Protein 2OC3 (pdb70)

Foldseek 3Di:
DLLLVVVVPVVLVVLVVVLVVVLVVCCVPHQWDQVVCPPPVNVVQAPDNPFGFTPVFAQFFDVCVVVPDGRDFRWGFDAFPVRARAEIQHAAGDPVCLVVVVSSCVVLVAAEEEEEEDCDAPHHGQHDDSAADAVGWDDDPQKTKDWDDWDDPDPFKIKTWIWIDGPHDTDTHIYIYGHPAHPDFGDPACVVLVVSLVVRDVRVDDDRRHYYYYYRNRAAVSLLSRLLNRLVVCVVVVNQDNPHDSSVSSSSVCRTGPNRNPDSRSSVNSVRSSNVSSD

CATH classification: 3.90.190.10

Sequence (279 aa):
DSASFLERLAVLAGEFSDIIQACSSSAAWKADGVCSTVAGSSRPENVRKNRYKDVLPYDQTRVILSLLQEEGHSDYINGNFIRGVDGSLAYIATQGPLPHTLLDFWRLVWEFGVKVILMAC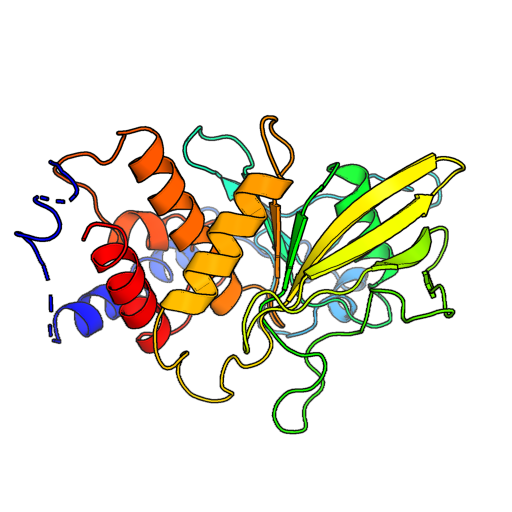REIENGRKRCERYWAQEQEPLQTGLFCITLIKKEKWLNEDIMMLRTLKVTFQKESRSVYQLQYMSWPDRGVPSSSPDHMLAMVEEARRLQGSGPEPLCVHCSAGCGRTGVLCTVDYVRQLLLTQMIPPDFSLFDVVLKMMRKQRPAAVQTEEQYRFLYHTVAQMMFC

B-factor: mean 16.32, std 9.81, range [3.98, 75.85]

Radius of gyration: 18.32 Å; Cα contacts (8 Å, |Δi|>4): 527; chains: 1; bounding box: 46×44×54 Å

Solvent-accessible surface area: 12274 Å² total; per-residue (Å²): 135,20,25,54,11,60,94,128,93,110,122,34,33,34,36,7,68,79,0,80,63,53,5,56,55,45,116,82,132,31,119,31,40,44,108,13,0,61,36,122,116,9,79,69,35,19,40,55,151,132,13,37,0,12,37,80,25,38,0,81,4,59,39,12,78,121,86,68,60,45,57,0,8,1,0,0,25,1,116,6,57,115,49,42,90,17,2,0,0,1,7,0,2,22,85,112,5,25,39,15,1,0,1,0,2,22,55,49,23,4,51,0,0,4,0,0,2,80,58,99,11,112,75,139,97,59,0,29,72,0,7,0,88,97,178,48,83,38,119,15,46,101,0,39,0,33,29,102,124,81,68,135,60,32,144,22,0,10,16,15,23,0,86,0,40,4,119,215,83,66,72,76,2,64,0,0,5,6,46,55,5,41,70,92,47,43,14,127,44,1,67,58,0,12,28,0,2,61,23,1,50,160,44,7,45,102,46,108,61,10,3,0,2,0,7,12,19,0,0,3,34,1,0,0,2,0,0,0,4,45,0,39,34,22,44,101,76,153,124,17,60,92,113,13,33,1,44,76,17,0,24,92,4,19,73,7,1,14,28,0,0,82,59,69,44,19,0,92,8,0,31,97,0,0,36,66,23,17,137

GO terms:
  GO:0004726 non-membrane spanning protein tyrosine phosphatase activity (F, TAS)
  GO:0006470 protein dephosphorylation (P, TAS)
  GO:0004725 protein tyrosine phosphatase activity (F, EXP)
  GO:0005654 nucleoplasm (C, TAS)
  GO:0005829 cytosol (C, TAS)
  GO:1901185 negative regulation of ERBB signaling pathway (P, TAS)
  GO:0005515 protein binding (F, IPI)

Organism: Homo sapiens (NCBI:txid9606)

Nearest PDB structures (foldseek):
  2oc3-assembly1_A  TM=1.004E+00  e=2.282E-59  Homo sapiens
  4nnd-assembly2_B  TM=9.842E-01  e=3.388E-53  Homo sapiens
  4nnd-assembly1_A  TM=9.781E-01  e=9.834E-53  Homo sapiens
  4nnd-assembly3_D  TM=9.812E-01  e=1.403E-52  Homo sapiens
  4gfu-assembly1_A  TM=9.827E-01  e=8.398E-50  Homo sapiens

InterPro domains:
  IPR000242 Tyrosine-specific protein phosphatase, PTPase domain [PF00102] (56-289)
  IPR000242 Tyrosine-specific protein phosphatase, PTPase domain [PR00700] (85-92)
  IPR000242 Tyrosine-specific protein phosphatase, PTPase domain [PR00700] (101-121)
  IPR000242 Tyrosine-specific protein phosphatase, PTPase domain [PR00700] (185-202)
  IPR000242 Tyrosine-specific protein phosphatase, PTPase domain [PR00700] (224-242)
  IPR000242 Tyrosine-specific protein phosphatase, PTPase domain [PR00700] (258-273)
  IPR000242 Tyrosine-specific protein phosphatase, PTPase domain [PR00700] (274-284)
  IPR000242 Tyrosine-specific protein phosphatase, PTPase domain [PS50055] (26-291)
  IPR000242 Tyrosine-specific protein phosphatase, PTPase domain [SM00194] (25-293)
  IPR000387 Tyrosine-specific protein phosphatases domain [PS50056] (205-282)
  IPR003595 Protein-tyrosine phosphatase, catalytic [SM00404] (186-290)
  IPR016130 Protein-tyrosine phosphatase, active site [PS00383] (227-237)
  IPR029021 Protein-tyrosine phosphatase-like [G3DSA:3.90.190.10] (2-299)
  IPR029021 Protein-tyrosine phosphatase-like [SSF52799] (9-290)
  IPR047170 Tyrosine-protein phosphatase non-receptor type 12/18/22 [PTHR45983] (1-349)
  IPR047254 Tyrosine-protein phosphatase non-receptor type 18, catalytic domain [cd14603] (27-292)

Secondary structure (DSSP, 8-state):
----HHHH--HHHHHHHHHHHHHHHHHHHSS---HHHHSTTTGGG-SSTT----GGGEEE--TTGGGT--SEEEEEEEE-TTSSEEEEEEPPPPGGGHHHHHHHHHHTT--EEEE-S-SEETTEE-----S-BTTB-EEETTEEEEEEEEEEEETTEEEEEEEEEETTEEEEEEEEEE----SSS--S-SHHHHHHHHHHHHHH-SS-PPEEEE-SSSSHHHHHHHHHHHHHHHHHTT---TT--HHHHHHHHHTTSTTSS-SHHHHHHHHHHHHHHH-

Structure (mmCIF, N/CA/C/O backbone):
data_2OC3
#
_entry.id   2OC3
#
_cell.length_a   46.338
_cell.length_b   63.763
_cell.length_c   48.992
_cell.angle_alpha   90.00
_cell.angle_beta   102.64
_cell.angle_gamma   90.00
#
_symmetry.space_group_name_H-M   'P 1 21 1'
#
loop_
_entity.id
_entity.type
_entity.pdbx_description
1 polymer 'Tyrosine-protein phosphatase non-receptor type 18'
2 water water
#
loop_
_atom_site.group_PDB
_atom_site.id
_atom_site.type_symbol
_atom_site.label_atom_id
_atom_site.label_alt_id
_atom_site.label_comp_id
_atom_site.label_asym_id
_atom_site.label_entity_id
_atom_site.label_seq_id
_atom_site.pdbx_PDB_ins_code
_atom_site.Cartn_x
_atom_site.Cartn_y
_atom_site.Cartn_z
_atom_site.occupancy
_atom_site.B_iso_or_equiv
_atom_site.auth_seq_id
_atom_site.auth_comp_id
_atom_site.auth_asym_id
_atom_site.auth_atom_id
_atom_site.pdbx_PDB_model_num
ATOM 1 N N . ASP A 1 10 ? -16.466 3.796 45.287 1.00 46.75 6 ASP A N 1
ATOM 2 C CA . ASP A 1 10 ? -16.627 4.255 43.874 1.00 23.71 6 ASP A CA 1
ATOM 3 C C . ASP A 1 10 ? -15.781 5.473 43.521 1.00 40.71 6 ASP A C 1
ATOM 4 O O . ASP A 1 10 ? -15.216 5.554 42.421 1.00 38.98 6 ASP A O 1
ATOM 6 N N . SER A 1 11 ? -15.689 6.430 44.445 1.00 37.55 7 SER A N 1
ATOM 7 C CA . SER A 1 11 ? -14.978 7.667 44.145 1.00 34.83 7 SER A CA 1
ATOM 8 C C . SER A 1 11 ? -13.501 7.391 43.792 1.00 38.69 7 SER A C 1
ATOM 9 O O . SER A 1 11 ? -12.879 8.161 43.064 1.00 38.42 7 SER A O 1
ATOM 12 N N . ALA A 1 12 ? -12.959 6.288 44.300 1.00 33.13 8 ALA A N 1
ATOM 13 C CA . ALA A 1 12 ? -11.675 5.786 43.834 1.00 42.07 8 ALA A CA 1
ATOM 14 C C . ALA A 1 12 ? -11.748 5.440 42.343 1.00 43.84 8 ALA A C 1
ATOM 15 O O . ALA A 1 12 ? -10.917 5.881 41.541 1.00 36.45 8 ALA A O 1
ATOM 17 N N . SER A 1 14 ? -13.873 6.623 40.116 1.00 26.13 10 SER A N 1
ATOM 18 C CA . SER A 1 14 ? -14.145 7.909 39.484 1.00 31.30 10 SER A CA 1
ATOM 19 C C . SER A 1 14 ? -12.860 8.735 39.343 1.00 30.11 10 SER A C 1
ATOM 20 O O . SER A 1 14 ? -12.588 9.338 38.302 1.00 24.85 10 SER A O 1
ATOM 23 N N . PHE A 1 15 ? -12.067 8.762 40.406 1.00 31.30 11 PHE A N 1
ATOM 24 C CA . PHE A 1 15 ? -10.772 9.424 40.347 1.00 31.14 11 PHE A CA 1
ATOM 25 C C . PHE A 1 15 ? -9.911 8.797 39.247 1.00 27.34 11 PHE A C 1
ATOM 26 O O . PHE A 1 15 ? -9.244 9.509 38.483 1.00 29.46 11 PHE A O 1
ATOM 34 N N . LEU A 1 16 ? -9.923 7.466 39.173 1.00 31.87 12 LEU A N 1
ATOM 35 C CA . LEU A 1 16 ? -9.156 6.745 38.157 1.00 31.33 12 LEU A CA 1
ATOM 36 C C . LEU A 1 16 ? -9.726 6.994 36.755 1.00 35.59 12 LEU A C 1
ATOM 37 O O . LEU A 1 16 ? -8.968 7.164 35.795 1.00 31.14 12 LEU A O 1
ATOM 42 N N . GLU A 1 17 ? -11.053 7.033 36.637 1.00 32.24 13 GLU A N 1
ATOM 43 C CA . GLU A 1 17 ? -11.692 7.396 35.366 1.00 34.41 13 GLU A CA 1
ATOM 44 C C . GLU A 1 17 ? -11.200 8.769 34.893 1.00 35.15 13 GLU A C 1
ATOM 45 O O . GLU A 1 17 ? -10.866 8.929 33.716 1.00 37.57 13 GLU A O 1
ATOM 47 N N . ARG A 1 18 ? -11.131 9.743 35.811 1.00 37.93 14 ARG A N 1
ATOM 48 C CA . ARG A 1 18 ? -10.559 11.073 35.508 1.00 44.94 14 ARG A CA 1
ATOM 49 C C . ARG A 1 18 ? -9.084 10.996 35.097 1.00 46.99 14 ARG A C 1
ATOM 50 O O . ARG A 1 18 ? -8.666 11.677 34.161 1.00 55.21 14 ARG A O 1
ATOM 58 N N . LEU A 1 19 ? -8.302 10.179 35.797 1.00 45.22 15 LEU A N 1
ATOM 59 C CA . LEU A 1 19 ? -6.889 9.991 35.462 1.00 52.21 15 LEU A CA 1
ATOM 60 C C . LEU A 1 19 ? -6.746 8.977 34.327 1.00 53.77 15 LEU A C 1
ATOM 61 O O . LEU A 1 19 ? -6.677 9.346 33.152 1.00 55.78 15 LEU A O 1
ATOM 63 N N . ALA A 1 28 ? 2.585 14.807 30.940 1.00 50.50 24 ALA A N 1
ATOM 64 C CA . ALA A 1 28 ? 2.586 16.260 30.788 1.00 44.07 24 ALA A CA 1
ATOM 65 C C . ALA A 1 28 ? 1.518 16.901 31.655 1.00 32.71 24 ALA A C 1
ATOM 66 O O . ALA A 1 28 ? 1.699 1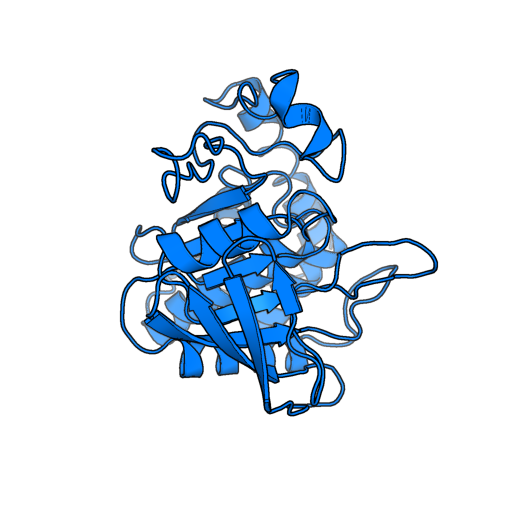8.025 32.124 1.00 33.21 24 ALA A O 1
ATOM 68 N N . VAL A 1 29 ? 0.394 16.204 31.838 1.00 28.40 25 VAL A N 1
ATOM 69 C CA . VAL A 1 29 ? -0.660 16.660 32.745 1.00 28.79 25 VAL A CA 1
ATOM 70 C C . VAL A 1 29 ? -0.069 16.753 34.151 1.00 24.09 25 VAL A C 1
ATOM 71 O O . VAL A 1 29 ? -0.235 17.765 34.840 1.00 26.08 25 VAL A O 1
ATOM 75 N N . LEU A 1 30 ? 0.648 15.715 34.559 1.00 21.61 26 LEU A N 1
ATOM 76 C CA . LEU A 1 30 ? 1.210 15.698 35.916 1.00 19.47 26 LEU A CA 1
ATOM 77 C C . LEU A 1 30 ? 2.345 16.703 36.072 1.00 20.27 26 LEU A C 1
ATOM 78 O O . LEU A 1 30 ? 2.502 17.279 37.151 1.00 22.44 26 LEU A O 1
ATOM 83 N N . ALA A 1 31 ? 3.120 16.937 35.010 1.00 23.07 27 ALA A N 1
ATOM 84 C CA . ALA A 1 31 ? 4.159 17.977 35.019 1.00 23.35 27 ALA A CA 1
ATOM 85 C C . ALA A 1 31 ? 3.543 19.349 35.264 1.00 20.64 27 ALA A C 1
ATOM 86 O O . ALA A 1 31 ? 4.006 20.116 36.123 1.00 17.99 27 ALA A O 1
ATOM 88 N N . GLY A 1 32 ? 2.494 19.670 34.514 1.00 22.66 28 GLY A N 1
ATOM 89 C CA . GLY A 1 32 ? 1.759 20.917 34.694 1.00 17.59 28 GLY A CA 1
ATOM 90 C C . GLY A 1 32 ? 1.123 21.059 36.062 1.00 20.08 28 GLY A C 1
ATOM 91 O O . GLY A 1 32 ? 1.160 22.118 36.675 1.00 19.67 28 GLY A O 1
ATOM 92 N N . GLU A 1 33 ? 0.542 19.970 36.548 1.00 19.42 29 GLU A N 1
ATOM 93 C CA . GLU A 1 33 ? -0.088 19.958 37.847 1.00 12.69 29 GLU A CA 1
ATOM 94 C C . GLU A 1 33 ? 0.944 20.221 38.947 1.00 11.28 29 GLU A C 1
ATOM 95 O O . GLU A 1 33 ? 0.659 20.998 39.859 1.00 13.98 29 GLU A O 1
ATOM 101 N N . PHE A 1 34 ? 2.106 19.563 38.870 1.00 13.69 30 PHE A N 1
ATOM 102 C CA . PHE A 1 34 ? 3.154 19.836 39.871 1.00 13.55 30 PHE A CA 1
ATOM 103 C C . PHE A 1 34 ? 3.677 21.271 39.741 1.00 14.06 30 PHE A C 1
ATOM 104 O O . PHE A 1 34 ? 3.974 21.926 40.752 1.00 11.11 30 PHE A O 1
ATOM 112 N N . SER A 1 35 ? 3.770 21.781 38.514 1.00 12.36 31 SER A N 1
ATOM 113 C CA . SER A 1 35 ? 4.234 23.156 38.353 1.00 11.42 31 SER A CA 1
ATOM 114 C C . SER A 1 35 ? 3.218 24.091 39.019 1.00 10.30 31 SER A C 1
ATOM 115 O O . SER A 1 35 ? 3.601 25.075 39.687 1.00 12.19 31 SER A O 1
ATOM 118 N N . ASP A 1 36 ? 1.920 23.773 38.932 1.00 11.26 32 ASP A N 1
ATOM 119 C CA . ASP A 1 36 ? 0.890 24.574 39.586 1.00 10.81 32 ASP A CA 1
ATOM 120 C C . ASP A 1 36 ? 0.979 24.494 41.112 1.00 10.48 32 ASP A C 1
ATOM 121 O O . ASP A 1 36 ? 0.750 25.475 41.817 1.00 13.61 32 ASP A O 1
ATOM 126 N N . ILE A 1 37 ? 1.230 23.300 41.634 1.00 11.57 33 ILE A N 1
ATOM 127 C CA A ILE A 1 37 ? 1.454 23.199 43.072 0.50 11.90 33 ILE A CA 1
ATOM 128 C CA B ILE A 1 37 ? 1.535 23.108 43.061 0.50 12.09 33 ILE A CA 1
ATOM 129 C C . ILE A 1 37 ? 2.617 24.104 43.504 1.00 9.17 33 ILE A C 1
ATOM 130 O O . ILE A 1 37 ? 2.511 24.798 44.506 1.00 11.14 33 ILE A O 1
ATOM 139 N N . GLN A 1 38 ? 3.705 24.107 42.737 1.00 9.86 34 GLN A N 1
ATOM 140 C CA . GLN A 1 38 ? 4.855 24.908 43.116 1.00 10.25 34 GLN A CA 1
ATOM 141 C C . GLN A 1 38 ? 4.492 26.383 43.049 1.00 9.44 34 GLN A C 1
ATOM 142 O O . GLN A 1 38 ? 4.840 27.156 43.918 1.00 9.56 34 GLN A O 1
ATOM 153 N N . ALA A 1 39 ? 3.738 26.772 42.029 1.00 7.85 35 ALA A N 1
ATOM 154 C CA . ALA A 1 39 ? 3.359 28.180 41.871 1.00 8.72 35 ALA A CA 1
ATOM 155 C C . ALA A 1 39 ? 2.435 28.640 42.979 1.00 9.63 35 ALA A C 1
ATOM 156 O O . ALA A 1 39 ? 2.618 29.706 43.522 1.00 10.21 35 ALA A O 1
ATOM 158 N N . CYS A 1 40 ? 1.456 27.818 43.330 1.00 8.44 36 CYS A N 1
ATOM 159 C CA . CYS A 1 40 ? 0.522 28.149 44.388 1.00 8.99 36 CYS A CA 1
ATOM 160 C C . CYS A 1 40 ? 1.188 28.176 45.758 1.00 9.02 36 CYS A C 1
ATOM 161 O O . CYS A 1 40 ? 0.902 29.049 46.584 1.00 10.66 36 CYS A O 1
ATOM 164 N N . SER A 1 41 ? 2.044 27.191 46.020 1.00 9.19 37 SER A N 1
ATOM 165 C CA A SER A 1 41 ? 2.780 27.135 47.278 0.25 8.80 37 SER A CA 1
ATOM 166 C CA B SER A 1 41 ? 2.813 27.112 47.273 0.25 6.88 37 SER A CA 1
ATOM 167 C CA C SER A 1 41 ? 2.689 27.197 47.318 0.50 10.25 37 SER A CA 1
ATOM 168 C C . SER A 1 41 ? 3.652 28.379 47.440 1.00 8.56 37 SER A C 1
ATOM 169 O O . SER A 1 41 ? 3.731 28.980 48.519 1.00 10.44 37 SER A O 1
ATOM 176 N N . ALA A 1 42 ? 4.339 28.742 46.354 1.00 7.60 38 ALA A N 1
ATOM 177 C CA . ALA A 1 42 ? 5.234 29.930 46.376 1.00 7.47 38 ALA A CA 1
ATOM 178 C C . ALA A 1 42 ? 4.433 31.203 46.617 1.00 8.95 38 ALA A C 1
ATOM 179 O O . ALA A 1 42 ? 4.852 32.072 47.385 1.00 10.17 38 ALA A O 1
ATOM 181 N N . ALA A 1 43 ? 3.264 31.321 45.969 1.00 9.63 39 ALA A N 1
ATOM 182 C CA . ALA A 1 43 ? 2.389 32.488 46.182 1.00 10.04 39 ALA A CA 1
ATOM 183 C C . ALA A 1 43 ? 1.913 32.555 47.619 1.00 12.94 39 ALA A C 1
ATOM 184 O O . ALA A 1 43 ? 1.864 33.608 48.232 1.00 12.47 39 ALA A O 1
ATOM 186 N N . TRP A 1 44 ? 1.639 31.402 48.212 1.00 9.39 40 TRP A N 1
ATOM 187 C CA . TRP A 1 44 ? 1.204 31.376 49.599 1.00 7.91 40 TRP A CA 1
ATOM 188 C C . TRP A 1 44 ? 2.350 31.766 50.555 1.00 11.56 40 TRP A C 1
ATOM 189 O O . TRP A 1 44 ? 2.201 32.483 51.557 1.00 9.32 40 TRP A O 1
ATOM 200 N N . LYS A 1 45 ? 3.546 31.292 50.279 1.00 8.38 41 LYS A N 1
ATOM 201 C CA . LYS A 1 45 ? 4.669 31.718 51.090 1.00 9.84 41 LYS A CA 1
ATOM 202 C C . LYS A 1 45 ? 4.790 33.241 51.087 1.00 11.36 41 LYS A C 1
ATOM 203 O O . LYS A 1 45 ? 5.148 33.854 52.096 1.00 14.54 41 LYS A O 1
ATOM 209 N N . ALA A 1 46 ? 4.547 33.827 49.916 1.00 9.44 42 ALA A N 1
ATOM 210 C CA . ALA A 1 46 ? 4.764 35.267 49.751 1.00 10.80 42 ALA A CA 1
ATOM 211 C C . ALA A 1 46 ? 3.678 36.083 50.375 1.00 13.02 42 ALA A C 1
ATOM 212 O O . ALA A 1 46 ? 3.957 37.165 50.911 1.00 15.09 42 ALA A O 1
ATOM 214 N N . ASP A 1 47 ? 2.428 35.622 50.270 1.00 10.14 43 ASP A N 1
ATOM 215 C CA . ASP A 1 47 ? 1.278 36.437 50.695 1.00 11.36 43 ASP A CA 1
ATOM 216 C C . ASP A 1 47 ? 0.481 35.922 51.876 1.00 10.19 43 ASP A C 1
ATOM 217 O O . ASP A 1 47 ? -0.361 36.634 52.426 1.00 15.41 43 ASP A O 1
ATOM 222 N N . GLY A 1 48 ? 0.731 34.686 52.253 1.00 10.71 44 GLY A N 1
ATOM 223 C CA . GLY A 1 48 ? 0.015 34.035 53.345 1.00 11.02 44 GLY A CA 1
ATOM 224 C C . GLY A 1 48 ? 0.687 34.227 54.695 1.00 9.96 44 GLY A C 1
ATOM 225 O O . GLY A 1 48 ? 1.705 34.877 54.821 1.00 10.44 44 GLY A O 1
ATOM 226 N N . VAL A 1 49 ? 0.074 33.616 55.704 1.00 10.51 45 VAL A N 1
ATOM 227 C CA . VAL A 1 49 ? 0.646 33.655 57.055 1.00 9.14 45 VAL A CA 1
ATOM 228 C C . VAL A 1 49 ? 1.732 32.577 57.076 1.00 8.68 45 VAL A C 1
ATOM 229 O O . VAL A 1 49 ? 1.453 31.375 57.239 1.00 9.47 45 VAL A O 1
ATOM 233 N N . CYS A 1 50 ? 2.970 33.012 56.889 1.00 7.44 46 CYS A N 1
ATOM 234 C CA . CYS A 1 50 ? 4.093 32.120 56.675 1.00 10.84 46 CYS A CA 1
ATOM 235 C C . CYS A 1 50 ? 5.353 32.803 57.108 1.00 8.84 46 CYS A C 1
ATOM 236 O O . CYS A 1 50 ? 5.722 33.878 56.587 1.00 10.18 46 CYS A O 1
ATOM 239 N N . SER A 1 51 ? 5.987 32.266 58.155 1.00 7.30 47 SER A N 1
ATOM 240 C CA . SER A 1 51 ? 7.253 32.826 58.639 1.00 8.36 47 SER A CA 1
ATOM 241 C C . SER A 1 51 ? 8.189 31.757 59.207 1.00 7.22 47 SER A C 1
ATOM 242 O O . SER A 1 51 ? 7.773 30.633 59.434 1.00 8.52 47 SER A O 1
ATOM 245 N N . THR A 1 52 ? 9.461 32.115 59.352 1.00 8.92 48 THR A N 1
ATOM 246 C CA . THR A 1 52 ? 10.507 31.202 59.799 1.00 8.34 48 THR A CA 1
ATOM 247 C C . THR A 1 52 ? 11.390 31.888 60.877 1.00 9.73 48 THR A C 1
ATOM 248 O O . THR A 1 52 ? 12.632 31.706 60.899 1.00 12.41 48 THR A O 1
ATOM 252 N N . VAL A 1 53 ? 10.742 32.627 61.779 1.00 9.59 49 VAL A N 1
ATOM 253 C CA . VAL A 1 53 ? 11.419 33.431 62.813 1.00 12.60 49 VAL A CA 1
ATOM 254 C C . VAL A 1 53 ? 12.203 32.498 63.760 1.00 12.73 49 VAL A C 1
ATOM 255 O O . VAL A 1 53 ? 13.398 32.709 64.020 1.00 14.16 49 VAL A O 1
ATOM 259 N N . ALA A 1 54 ? 11.558 31.447 64.262 1.00 11.17 50 ALA A N 1
ATOM 260 C CA . ALA A 1 54 ? 12.174 30.648 65.306 1.00 9.97 50 ALA A CA 1
ATOM 261 C C . ALA A 1 54 ? 13.425 29.962 64.762 1.00 11.06 50 ALA A C 1
ATOM 262 O O . ALA A 1 54 ? 14.476 29.889 65.421 1.00 11.64 50 ALA A O 1
ATOM 264 N N . GLY A 1 55 ? 13.271 29.339 63.597 1.00 10.00 51 GLY A N 1
ATOM 265 C CA . GLY A 1 55 ? 14.415 28.631 62.978 1.00 12.39 51 GLY A CA 1
ATOM 266 C C . GLY A 1 55 ? 15.629 29.450 62.602 1.00 12.19 51 GLY A C 1
ATOM 267 O O . GLY A 1 55 ? 16.724 28.898 62.422 1.00 11.67 51 GLY A O 1
ATOM 268 N N . SER A 1 56 ? 15.428 30.771 62.488 1.00 13.24 52 SER A N 1
ATOM 269 C CA A SER A 1 56 ? 16.505 31.702 62.145 0.50 15.53 52 SER A CA 1
ATOM 270 C CA B SER A 1 56 ? 16.532 31.662 62.135 0.50 13.23 52 SER A CA 1
ATOM 271 C C . SER A 1 56 ? 17.111 32.386 63.364 1.00 13.73 52 SER A C 1
ATOM 272 O O . SER A 1 56 ? 18.042 33.190 63.225 1.00 22.16 52 SER A O 1
ATOM 277 N N . ARG A 1 57 ? 16.577 32.135 64.548 1.00 12.21 53 ARG A N 1
ATOM 278 C CA . ARG A 1 57 ? 17.167 32.682 65.799 1.00 13.04 53 ARG A CA 1
ATOM 279 C C . ARG A 1 57 ? 18.619 32.199 65.897 1.00 17.01 53 ARG A C 1
ATOM 280 O O . ARG A 1 57 ? 18.916 31.047 65.560 1.00 14.98 53 ARG A O 1
ATOM 283 N N . PRO A 1 58 ? 19.551 33.077 66.335 1.00 19.80 54 PRO A N 1
ATOM 284 C CA . PRO A 1 58 ? 20.969 32.692 66.418 1.00 21.29 54 PRO A CA 1
ATOM 285 C C . PRO A 1 58 ? 21.229 31.380 67.156 1.00 17.70 54 PRO A C 1
ATOM 286 O O . PRO A 1 58 ? 22.056 30.588 66.736 1.00 19.79 54 PRO A O 1
ATOM 290 N N . GLU A 1 59 ? 20.501 31.165 68.228 1.00 17.53 55 GLU A N 1
ATOM 291 C CA . GLU A 1 59 ? 20.669 29.985 69.070 1.00 23.75 55 GLU A CA 1
ATOM 292 C C . GLU A 1 59 ? 20.126 28.709 68.404 1.00 24.62 55 GLU A C 1
ATOM 293 O O . GLU A 1 59 ? 20.427 27.613 68.845 1.00 25.21 55 GLU A O 1
ATOM 299 N N . ASN A 1 60 ? 19.310 28.854 67.362 1.00 14.73 56 ASN A N 1
ATOM 300 C CA . ASN A 1 60 ? 18.749 27.697 66.692 1.00 12.65 56 ASN A CA 1
ATOM 301 C C . ASN A 1 60 ? 19.344 27.365 65.356 1.00 14.46 56 ASN A C 1
ATOM 302 O O . ASN A 1 60 ? 19.081 26.311 64.795 1.00 14.08 56 ASN A O 1
ATOM 307 N N . VAL A 1 61 ? 20.133 28.251 64.778 1.00 16.74 57 VAL A N 1
ATOM 308 C CA . VAL A 1 61 ? 20.606 28.049 63.404 1.00 18.82 57 VAL A CA 1
ATOM 309 C C . VAL A 1 61 ? 21.379 26.740 63.266 1.00 15.19 57 VAL A C 1
ATOM 310 O O . VAL A 1 61 ? 21.198 26.035 62.258 1.00 18.12 57 VAL A O 1
ATOM 314 N N . ARG A 1 62 ? 22.183 26.400 64.262 1.00 16.42 58 ARG A N 1
ATOM 315 C CA . ARG A 1 62 ? 23.010 25.200 64.246 1.00 15.73 58 ARG A CA 1
ATOM 316 C C . ARG A 1 62 ? 22.185 23.915 64.331 1.00 14.91 58 ARG A C 1
ATOM 317 O O . ARG A 1 62 ? 22.705 22.805 64.145 1.00 16.23 58 ARG A O 1
ATOM 319 N N . LYS A 1 63 ? 20.931 24.064 64.734 1.00 9.92 59 LYS A N 1
ATOM 320 C CA . LYS A 1 63 ? 20.028 22.915 64.887 1.00 10.25 59 LYS A CA 1
ATOM 321 C C . LYS A 1 63 ? 19.326 22.533 63.590 1.00 10.01 59 LYS A C 1
ATOM 322 O O . LYS A 1 63 ? 18.527 21.590 63.602 1.00 9.68 59 LYS A O 1
ATOM 328 N N . ASN A 1 64 ? 19.589 23.242 62.494 1.00 8.35 60 ASN A N 1
ATOM 329 C CA . ASN A 1 64 ? 19.033 22.943 61.174 1.00 7.40 60 ASN A CA 1
ATOM 330 C C . ASN A 1 64 ? 20.074 22.233 60.327 1.00 11.14 60 ASN A C 1
ATOM 331 O O . ASN A 1 64 ? 21.173 22.731 60.160 1.00 11.80 60 ASN A O 1
ATOM 336 N N . ARG A 1 65 ? 19.686 21.102 59.741 1.00 9.38 61 ARG A N 1
ATOM 337 C CA . ARG A 1 65 ? 20.586 20.346 58.858 1.00 9.27 61 ARG A CA 1
ATOM 338 C C . ARG A 1 65 ? 20.915 21.105 57.587 1.00 10.19 61 ARG A C 1
ATOM 339 O O . ARG A 1 65 ? 22.070 21.000 57.069 1.00 12.09 61 ARG A O 1
ATOM 347 N N . TYR A 1 66 ? 19.939 21.809 57.031 1.00 11.33 62 TYR A N 1
ATOM 348 C CA . TYR A 1 66 ? 20.059 22.532 55.742 1.00 9.71 62 TYR A CA 1
ATOM 349 C C . TYR A 1 66 ? 19.672 23.997 55.958 1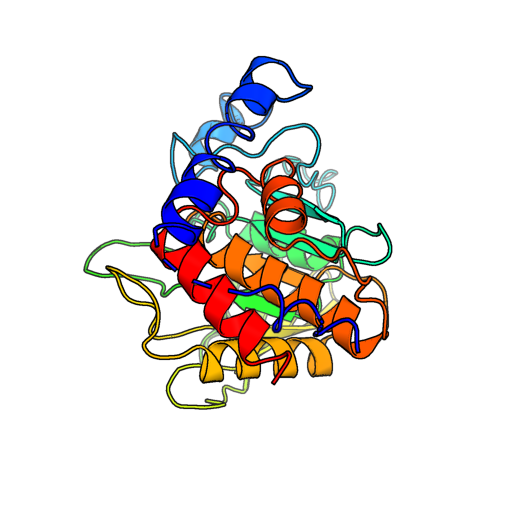.00 13.85 62 TYR A C 1
ATOM 350 O O . TYR A 1 66 ? 18.623 24.278 56.552 1.00 15.08 62 TYR A O 1
ATOM 359 N N . LYS A 1 67 ? 20.462 24.924 55.420 1.00 17.62 63 LYS A N 1
ATOM 360 C CA . LYS A 1 67 ? 20.158 26.357 55.607 1.00 20.66 63 LYS A CA 1
ATOM 361 C C . LYS A 1 67 ? 18.853 26.793 54.940 1.00 18.12 63 LYS A C 1
ATOM 362 O O . LYS A 1 67 ? 18.244 27.797 55.346 1.00 20.47 63 LYS A O 1
ATOM 366 N N . ASP A 1 68 ? 18.441 26.082 53.896 1.00 19.59 64 ASP A N 1
ATOM 367 C CA . ASP A 1 68 ? 17.259 26.473 53.151 1.00 18.82 64 ASP A CA 1
ATOM 368 C C . ASP A 1 68 ? 16.002 25.721 53.575 1.00 16.44 64 ASP A C 1
ATOM 369 O O . ASP A 1 68 ? 14.981 25.825 52.899 1.00 21.10 64 ASP A O 1
ATOM 374 N N . VAL A 1 69 ? 16.084 24.954 54.673 1.00 10.97 65 VAL A N 1
ATOM 375 C CA . VAL A 1 69 ? 14.912 24.256 55.200 1.00 11.93 65 VAL A CA 1
ATOM 376 C C . VAL A 1 69 ? 14.695 24.668 56.653 1.00 11.61 65 VAL A C 1
ATOM 377 O O . VAL A 1 69 ? 15.379 24.224 57.554 1.00 11.58 65 VAL A O 1
ATOM 381 N N . LEU A 1 70 ? 13.752 25.582 56.837 1.00 9.36 66 LEU A N 1
ATOM 382 C CA . LEU A 1 70 ? 13.358 26.049 58.160 1.00 9.65 66 LEU A CA 1
ATOM 383 C C . LEU A 1 70 ? 11.889 25.752 58.399 1.00 9.20 66 LEU A C 1
ATOM 384 O O . LEU A 1 70 ? 11.081 25.973 57.509 1.00 9.02 66 LEU A O 1
ATOM 389 N N . PRO A 1 71 ? 11.531 25.334 59.603 1.00 8.34 67 PRO A N 1
ATOM 390 C CA . PRO A 1 71 ? 10.141 24.992 59.849 1.00 6.50 67 PRO A CA 1
ATOM 391 C C . PRO A 1 71 ? 9.295 26.260 59.872 1.00 10.76 67 PRO A C 1
ATOM 392 O O . PRO A 1 71 ? 9.698 27.294 60.401 1.00 10.16 67 PRO A O 1
ATOM 396 N N . TYR A 1 72 ? 8.093 26.186 59.337 1.00 8.09 68 TYR A N 1
ATOM 397 C CA . TYR A 1 72 ? 7.219 27.362 59.402 1.00 5.94 68 TYR A CA 1
ATOM 398 C C . TYR A 1 72 ? 6.793 27.538 60.838 1.00 7.22 68 TYR A C 1
ATOM 399 O O . TYR A 1 72 ? 6.443 26.585 61.522 1.00 8.91 68 TYR A O 1
ATOM 408 N N . ASP A 1 73 ? 6.839 28.764 61.328 1.00 7.31 69 ASP A N 1
ATOM 409 C CA . ASP A 1 73 ? 6.412 29.030 62.709 1.00 6.44 69 ASP A CA 1
ATOM 410 C C . ASP A 1 73 ? 4.988 28.581 62.993 1.00 6.62 69 ASP A C 1
ATOM 411 O O . ASP A 1 73 ? 4.661 28.239 64.119 1.00 8.53 69 ASP A O 1
ATOM 416 N N . GLN A 1 74 ? 4.124 28.676 61.996 1.00 6.82 70 GLN A N 1
ATOM 417 C CA . GLN A 1 74 ? 2.687 28.493 62.199 1.00 6.64 70 GLN A CA 1
ATOM 418 C C . GLN A 1 74 ? 2.285 27.092 62.671 1.00 7.77 70 GLN A C 1
ATOM 419 O O . GLN A 1 74 ? 1.224 26.906 63.272 1.00 9.10 70 GLN A O 1
ATOM 425 N N . THR A 1 75 ? 3.106 26.103 62.332 1.00 6.28 71 THR A N 1
ATOM 426 C CA . THR A 1 75 ? 2.822 24.695 62.570 1.00 6.19 71 THR A CA 1
ATOM 427 C C . THR A 1 75 ? 4.047 24.031 63.251 1.00 7.68 71 THR A C 1
ATOM 428 O O . THR A 1 75 ? 4.084 22.806 63.344 1.00 7.35 71 THR A O 1
ATOM 432 N N . ARG A 1 76 ? 5.049 24.783 63.710 1.00 7.08 72 ARG A N 1
ATOM 433 C CA . ARG A 1 76 ? 6.248 24.145 64.240 1.00 6.28 72 ARG A CA 1
ATOM 434 C C . ARG A 1 76 ? 5.964 23.373 65.513 1.00 7.69 72 ARG A C 1
ATOM 435 O O . ARG A 1 76 ? 5.090 23.711 66.299 1.00 8.85 72 ARG A O 1
ATOM 443 N N . VAL A 1 77 ? 6.758 22.334 65.746 1.00 7.71 73 VAL A N 1
ATOM 444 C CA . VAL A 1 77 ? 6.684 21.549 66.978 1.00 8.47 73 VAL A CA 1
ATOM 445 C C . VAL A 1 77 ? 7.369 22.338 68.074 1.00 9.97 73 VAL A C 1
ATOM 446 O O . VAL A 1 77 ? 8.541 22.644 67.980 1.00 11.56 73 VAL A O 1
ATOM 450 N N . ILE A 1 78 ? 6.641 22.645 69.141 1.00 9.26 74 ILE A N 1
ATOM 451 C CA . ILE A 1 78 ? 7.176 23.359 70.285 1.00 9.80 74 ILE A CA 1
ATOM 452 C C . ILE A 1 78 ? 7.431 22.336 71.379 1.00 11.83 74 ILE A C 1
ATOM 453 O O . ILE A 1 78 ? 6.504 21.697 71.875 1.00 13.75 74 ILE A O 1
ATOM 458 N N . LEU A 1 79 ? 8.688 22.140 71.706 1.00 10.97 75 LEU A N 1
ATOM 459 C CA . LEU A 1 79 ? 9.058 21.174 72.757 1.00 7.31 75 LEU A CA 1
ATOM 460 C C . LEU A 1 79 ? 8.915 21.842 74.131 1.00 12.32 75 LEU A C 1
ATOM 461 O O . LEU A 1 79 ? 9.284 23.024 74.321 1.00 13.94 75 LEU A O 1
ATOM 466 N N . SER A 1 80 ? 8.416 21.095 75.097 1.00 11.42 76 SER A N 1
ATOM 467 C CA . SER A 1 80 ? 8.336 21.534 76.458 1.00 13.29 76 SER A CA 1
ATOM 468 C C . SER A 1 80 ? 9.005 20.533 77.387 1.00 13.25 76 SER A C 1
ATOM 469 O O . SER A 1 80 ? 9.271 20.848 78.546 1.00 13.34 76 SER A O 1
ATOM 472 N N . LEU A 1 81 ? 9.279 19.313 76.914 1.00 11.62 77 LEU A N 1
ATOM 473 C CA . LEU A 1 81 ? 9.858 18.328 77.788 1.00 9.75 77 LEU A CA 1
ATOM 474 C C . LEU A 1 81 ? 11.254 18.795 78.200 1.00 11.57 77 LEU A C 1
ATOM 475 O O . LEU A 1 81 ? 12.091 19.218 77.379 1.00 11.82 77 LEU A O 1
ATOM 480 N N . LEU A 1 82 ? 11.501 18.751 79.504 1.00 13.42 78 LEU A N 1
ATOM 481 C CA . LEU A 1 82 ? 12.756 19.202 80.092 1.00 14.44 78 LEU A CA 1
ATOM 482 C C . LEU A 1 82 ? 12.924 20.706 80.039 1.00 14.66 78 LEU A C 1
ATOM 483 O O . LEU A 1 82 ? 14.017 21.177 80.196 1.00 14.02 78 LEU A O 1
ATOM 488 N N . GLN A 1 83 ? 11.840 21.460 79.836 1.00 15.78 79 GLN A N 1
ATOM 489 C CA . GLN A 1 83 ? 11.974 22.930 79.821 1.00 18.94 79 GLN A CA 1
ATOM 490 C C . GLN A 1 83 ? 12.514 23.432 81.152 1.00 16.63 79 GLN A C 1
ATOM 491 O O . GLN A 1 83 ? 13.346 24.358 81.157 1.00 19.06 79 GLN A O 1
ATOM 494 N N . GLU A 1 84 ? 12.041 22.834 82.260 1.00 19.67 80 GLU A N 1
ATOM 495 C CA . GLU A 1 84 ? 12.482 23.212 83.633 1.00 20.50 80 GLU A CA 1
ATOM 496 C C . GLU A 1 84 ? 13.981 23.000 83.855 1.00 23.34 80 GLU A C 1
ATOM 497 O O . GLU A 1 84 ? 14.580 23.603 84.744 1.00 22.27 80 GLU A O 1
ATOM 500 N N . GLU A 1 85 ? 14.596 22.136 83.060 1.00 23.62 81 GLU A N 1
ATOM 501 C CA . GLU A 1 85 ? 16.030 21.879 83.147 1.00 20.12 81 GLU A CA 1
ATOM 502 C C . GLU A 1 85 ? 16.812 22.705 82.114 1.00 17.58 81 GLU A C 1
ATOM 503 O O . GLU A 1 85 ? 18.021 22.515 81.929 1.00 25.78 81 GLU A O 1
ATOM 506 N N . GLY A 1 86 ? 16.110 23.629 81.446 1.00 18.06 82 GLY A N 1
ATOM 507 C CA . GLY A 1 86 ? 16.718 24.611 80.560 1.00 20.78 82 GLY A CA 1
ATOM 508 C C . GLY A 1 86 ? 16.825 24.266 79.082 1.00 17.73 82 GLY A C 1
ATOM 509 O O . GLY A 1 86 ? 17.508 24.963 78.341 1.00 23.77 82 GLY A O 1
ATOM 510 N N . HIS A 1 87 ? 16.166 23.189 78.655 1.00 15.70 83 HIS A N 1
ATOM 511 C CA . HIS A 1 87 ? 16.196 22.847 77.236 1.00 15.42 83 HIS A CA 1
ATOM 512 C C . HIS A 1 87 ? 15.280 23.726 76.424 1.00 15.62 83 HIS A C 1
ATOM 513 O O . HIS A 1 87 ? 14.177 24.048 76.835 1.00 15.92 83 HIS A O 1
ATOM 520 N N . SER A 1 88 ? 15.776 24.062 75.242 1.00 13.71 84 SER A N 1
ATOM 521 C CA . SER A 1 88 ? 15.100 24.911 74.256 1.00 11.30 84 SER A CA 1
ATOM 522 C C . SER A 1 88 ? 13.815 24.280 73.700 1.00 9.74 84 SER A C 1
ATOM 523 O O . SER A 1 88 ? 13.671 23.048 73.644 1.00 11.51 84 SER A O 1
ATOM 526 N N . ASP A 1 89 ? 12.886 25.115 73.265 1.00 9.47 85 ASP A N 1
ATOM 527 C CA . ASP A 1 89 ? 11.663 24.625 72.626 1.00 9.05 85 ASP A CA 1
ATOM 528 C C . ASP A 1 89 ? 11.792 24.220 71.153 1.00 8.58 85 ASP A C 1
ATOM 529 O O . ASP A 1 89 ? 10.841 23.725 70.579 1.00 8.97 85 ASP A O 1
ATOM 534 N N . TYR A 1 90 ? 12.979 24.385 70.597 1.00 8.45 86 TYR A N 1
ATOM 535 C CA . TYR A 1 90 ? 13.152 24.342 69.160 1.00 8.70 86 TYR A CA 1
ATOM 536 C C . TYR A 1 90 ? 13.587 22.962 68.628 1.00 8.04 86 TYR A C 1
ATOM 537 O O . TYR A 1 90 ? 14.532 22.351 69.104 1.00 8.46 86 TYR A O 1
ATOM 546 N N . ILE A 1 91 ? 12.856 22.526 67.603 1.00 7.71 87 ILE A N 1
ATOM 547 C CA . ILE A 1 91 ? 13.302 21.421 66.723 1.00 8.75 87 ILE A CA 1
ATOM 548 C C . ILE A 1 91 ? 12.872 21.741 65.312 1.00 8.29 87 ILE A C 1
ATOM 549 O O . ILE A 1 91 ? 11.842 22.378 65.069 1.00 7.92 87 ILE A O 1
ATOM 554 N N . ASN A 1 92 ? 13.683 21.330 64.345 1.00 6.54 88 ASN A N 1
ATOM 555 C CA . ASN A 1 92 ? 13.293 21.489 62.958 1.00 6.34 88 ASN A CA 1
ATOM 556 C C . ASN A 1 92 ? 12.260 20.433 62.611 1.00 7.78 88 ASN A C 1
ATOM 557 O O . ASN A 1 92 ? 12.589 19.310 62.207 1.00 7.89 88 ASN A O 1
ATOM 562 N N . GLY A 1 93 ? 10.994 20.776 62.842 1.00 7.07 89 GLY A N 1
ATOM 563 C CA . GLY A 1 93 ? 9.886 19.869 62.592 1.00 6.86 89 GLY A CA 1
ATOM 564 C C . GLY A 1 93 ? 8.577 20.615 62.650 1.00 7.92 89 GLY A C 1
ATOM 565 O O . GLY A 1 93 ? 8.456 21.669 63.287 1.00 7.84 89 GLY A O 1
ATOM 566 N N . ASN A 1 94 ? 7.587 20.061 61.949 1.00 6.17 90 ASN A N 1
ATOM 567 C CA . ASN A 1 94 ? 6.249 20.655 61.849 1.00 5.03 90 ASN A CA 1
ATOM 568 C C . ASN A 1 94 ? 5.182 19.585 62.002 1.00 7.87 90 ASN A C 1
ATOM 569 O O . ASN A 1 94 ? 5.349 18.457 61.539 1.00 6.72 90 ASN A O 1
ATOM 574 N N . PHE A 1 95 ? 4.064 19.948 62.625 1.00 7.31 91 PHE A N 1
ATOM 575 C CA . PHE A 1 95 ? 2.883 19.118 62.614 1.00 7.18 91 PHE A CA 1
ATOM 576 C C . PHE A 1 95 ? 2.185 19.209 61.278 1.00 7.54 91 PHE A C 1
ATOM 577 O O . PHE A 1 95 ? 2.132 20.303 60.675 1.00 8.94 91 PHE A O 1
ATOM 585 N N . ILE A 1 96 ? 1.581 18.092 60.866 1.00 7.97 92 ILE A N 1
ATOM 586 C CA . ILE A 1 96 ? 0.729 17.985 59.693 1.00 8.50 92 ILE A CA 1
ATOM 587 C C . ILE A 1 96 ? -0.608 17.365 60.148 1.00 8.97 92 ILE A C 1
ATOM 588 O O . ILE A 1 96 ? -0.625 16.374 60.878 1.00 8.62 92 ILE A O 1
ATOM 593 N N . ARG A 1 97 ? -1.709 18.021 59.757 1.00 8.91 93 ARG A N 1
ATOM 594 C CA . ARG A 1 97 ? -3.054 17.549 60.076 1.00 8.99 93 ARG A CA 1
ATOM 595 C C . ARG A 1 97 ? -3.433 16.307 59.268 1.00 8.68 93 ARG A C 1
ATOM 596 O O . ARG A 1 97 ? -3.067 16.179 58.105 1.00 9.90 93 ARG A O 1
ATOM 611 N N . GLY A 1 98 ? -4.163 15.403 59.912 1.00 10.41 94 GLY A N 1
ATOM 612 C CA . GLY A 1 98 ? -4.657 14.203 59.266 1.00 11.66 94 GLY A CA 1
ATOM 613 C C . GLY A 1 98 ? -6.107 14.316 58.849 1.00 12.31 94 GLY A C 1
ATOM 614 O O . GLY A 1 98 ? -6.725 15.399 58.860 1.00 14.29 94 GLY A O 1
ATOM 615 N N . VAL A 1 99 ? -6.647 13.169 58.469 1.00 12.17 95 VAL A N 1
ATOM 616 C CA . VAL A 1 99 ? -7.978 13.148 57.833 1.00 13.47 95 VAL A CA 1
ATOM 617 C C . VAL A 1 99 ? -9.068 13.598 58.803 1.00 20.66 95 VAL A C 1
ATOM 618 O O . VAL A 1 99 ? -10.109 14.057 58.354 1.00 25.75 95 VAL A O 1
ATOM 622 N N . ASP A 1 100 ? -8.836 13.492 60.103 1.00 16.45 96 ASP A N 1
ATOM 623 C CA . ASP A 1 100 ? -9.857 13.933 61.096 1.00 22.22 96 ASP A CA 1
ATOM 624 C C . ASP A 1 100 ? -9.593 15.365 61.604 1.00 22.73 96 ASP A C 1
ATOM 625 O O . ASP A 1 100 ? -10.288 15.841 62.505 1.00 24.44 96 ASP A O 1
ATOM 630 N N . GLY A 1 101 ? -8.617 16.050 61.006 1.00 17.46 97 GLY A N 1
ATOM 631 C CA . GLY A 1 101 ? -8.243 17.412 61.400 1.00 15.25 97 GLY A CA 1
ATOM 632 C C . GLY A 1 101 ? -7.312 17.482 62.605 1.00 20.22 97 GLY A C 1
ATOM 633 O O . GLY A 1 101 ? -6.894 18.567 62.983 1.00 21.02 97 GLY A O 1
ATOM 634 N N . SER A 1 102 ? -6.994 16.337 63.204 1.00 16.70 98 SER A N 1
ATOM 635 C CA . SER A 1 102 ? -6.097 16.227 64.354 1.00 18.00 98 SER A CA 1
ATOM 636 C C . SER A 1 102 ? -4.649 16.317 63.871 1.00 12.08 98 SER A C 1
ATOM 637 O O . SER A 1 102 ? -4.398 16.235 62.661 1.00 12.52 98 SER A O 1
ATOM 640 N N . LEU A 1 103 ? -3.727 16.500 64.805 1.00 15.95 99 LEU A N 1
ATOM 641 C CA . LEU A 1 103 ? -2.294 16.523 64.473 1.00 13.20 99 LEU A CA 1
ATOM 642 C C . LEU A 1 103 ? -1.751 15.094 64.316 1.00 11.33 99 LEU A C 1
ATOM 643 O O . LEU A 1 103 ? -1.271 14.489 65.272 1.00 17.12 99 LEU A O 1
ATOM 648 N N . ALA A 1 104 ? -1.841 14.589 63.101 1.00 8.95 100 ALA A N 1
ATOM 649 C CA . ALA A 1 104 ? -1.676 13.187 62.805 1.00 10.92 100 ALA A CA 1
ATOM 650 C C . ALA A 1 104 ? -0.244 12.800 62.450 1.00 8.62 100 ALA A C 1
ATOM 651 O O . ALA A 1 104 ? 0.129 11.619 62.590 1.00 9.07 100 ALA A O 1
ATOM 653 N N . TYR A 1 105 ? 0.553 13.765 62.007 1.00 8.12 101 TYR A N 1
ATOM 654 C CA . TYR A 1 105 ? 1.957 13.534 61.659 1.00 8.39 101 TYR A CA 1
ATOM 655 C C . TYR A 1 105 ? 2.821 14.584 62.268 1.00 6.52 101 TYR A C 1
ATOM 656 O O . TYR A 1 105 ? 2.468 15.767 62.348 1.00 7.52 101 TYR A O 1
ATOM 665 N N . ILE A 1 106 ? 4.048 14.176 62.600 1.00 6.93 102 ILE A N 1
ATOM 666 C CA . ILE A 1 106 ? 5.134 15.127 62.853 1.00 6.68 102 ILE A CA 1
ATOM 667 C C . ILE A 1 106 ? 6.150 14.865 61.775 1.00 10.68 102 ILE A C 1
ATOM 668 O O . ILE A 1 106 ? 6.643 13.725 61.702 1.00 10.72 102 ILE A O 1
ATOM 673 N N . ALA A 1 107 ? 6.407 15.843 60.916 1.00 7.26 103 ALA A N 1
ATOM 674 C CA . ALA A 1 107 ? 7.397 15.776 59.815 1.00 6.62 103 ALA A CA 1
ATOM 675 C C . ALA A 1 107 ? 8.630 16.504 60.298 1.00 6.71 103 ALA A C 1
ATOM 676 O O . ALA A 1 107 ? 8.584 17.681 60.615 1.00 6.86 103 ALA A O 1
ATOM 678 N N . THR A 1 108 ? 9.749 15.813 60.394 1.00 7.89 104 THR A N 1
ATOM 679 C CA . THR A 1 108 ? 10.947 16.414 60.952 1.00 7.62 104 THR A CA 1
ATOM 680 C C . THR A 1 108 ? 12.181 15.996 60.146 1.00 7.84 104 THR A C 1
ATOM 681 O O . THR A 1 108 ? 12.091 15.148 59.247 1.00 7.57 104 THR A O 1
ATOM 685 N N . GLN A 1 109 ? 13.315 16.631 60.439 1.00 6.65 105 GLN A N 1
ATOM 686 C CA . GLN A 1 109 ? 14.554 16.278 59.729 1.00 6.20 105 GLN A CA 1
ATOM 687 C C . GLN A 1 109 ? 15.243 15.073 60.380 1.00 8.87 105 GLN A C 1
ATOM 688 O O . GLN A 1 109 ? 14.991 14.694 61.523 1.00 7.70 105 GLN A O 1
ATOM 694 N N . GLY A 1 110 ? 16.223 14.506 59.674 1.00 8.40 106 GLY A N 1
ATOM 695 C CA . GLY A 1 110 ? 17.078 13.483 60.278 1.00 5.89 106 GLY A CA 1
ATOM 696 C C . GLY A 1 110 ? 17.966 14.182 61.301 1.00 6.86 106 GLY A C 1
ATOM 697 O O . GLY A 1 110 ? 18.649 15.158 60.977 1.00 8.19 106 GLY A O 1
ATOM 698 N N . PRO A 1 111 ? 17.951 13.700 62.565 1.00 7.96 107 PRO A N 1
ATOM 699 C CA . PRO A 1 111 ? 18.684 14.427 63.591 1.00 6.96 107 PRO A CA 1
ATOM 700 C C . PRO A 1 111 ? 20.197 14.504 63.365 1.00 7.46 107 PRO A C 1
ATOM 701 O O . PRO A 1 111 ? 20.798 13.607 62.733 1.00 9.22 107 PRO A O 1
ATOM 705 N N . LEU A 1 112 ? 20.779 15.593 6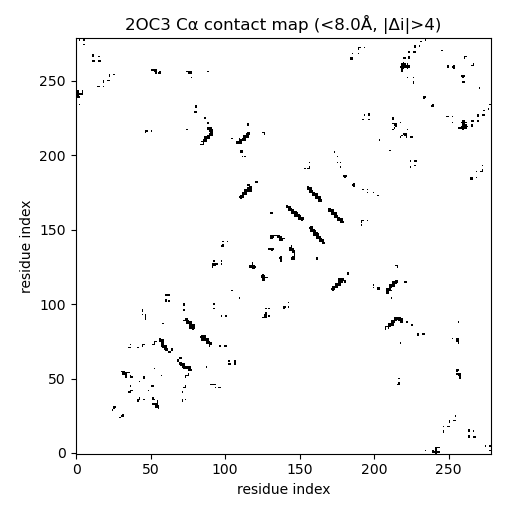3.878 1.00 8.49 108 LEU A N 1
ATOM 706 C CA . LEU A 1 112 ? 22.219 15.814 63.870 1.00 10.49 108 LEU A CA 1
ATOM 707 C C . LEU A 1 112 ? 22.809 15.294 65.171 1.00 8.11 108 LEU A C 1
ATOM 708 O O . LEU A 1 112 ? 22.074 15.035 66.130 1.00 10.10 108 LEU A O 1
ATOM 713 N N . PRO A 1 113 ? 24.148 15.194 65.264 1.00 11.12 109 PRO A N 1
ATOM 714 C CA . PRO A 1 113 ? 24.693 14.719 66.533 1.00 12.11 109 PRO A CA 1
ATOM 715 C C . PRO A 1 113 ? 24.199 15.505 67.763 1.00 8.96 109 PRO A C 1
ATOM 716 O O . PRO A 1 113 ? 23.811 14.916 68.789 1.00 15.81 109 PRO A O 1
ATOM 720 N N . HIS A 1 114 ? 24.127 16.819 67.595 1.00 10.61 110 HIS A N 1
ATOM 721 C CA . HIS A 1 114 ? 23.678 17.699 68.659 1.00 12.65 110 HIS A CA 1
ATOM 722 C C . HIS A 1 114 ? 22.169 17.933 68.721 1.00 15.49 110 HIS A C 1
ATOM 723 O O . HIS A 1 114 ? 21.721 18.718 69.576 1.00 13.93 110 HIS A O 1
ATOM 730 N N . THR A 1 115 ? 21.378 17.282 67.852 1.00 10.00 111 THR A N 1
ATOM 731 C CA . THR A 1 115 ? 19.918 17.310 68.031 1.00 8.31 111 THR A CA 1
ATOM 732 C C . THR A 1 115 ? 19.293 15.924 68.318 1.00 7.89 111 THR A C 1
ATOM 733 O O . THR A 1 115 ? 18.075 15.803 68.396 1.00 9.05 111 THR A O 1
ATOM 737 N N . LEU A 1 116 ? 20.120 14.902 68.536 1.00 8.89 112 LEU A N 1
ATOM 738 C CA . LEU A 1 116 ? 19.631 13.561 68.911 1.00 10.28 112 LEU A CA 1
ATOM 739 C C . LEU A 1 116 ? 18.733 13.612 70.135 1.00 9.79 112 LEU A C 1
ATOM 740 O O . LEU A 1 116 ? 17.676 13.002 70.201 1.00 10.20 112 LEU A O 1
ATOM 745 N N . LEU A 1 117 ? 19.176 14.349 71.143 1.00 9.73 113 LEU A N 1
ATOM 746 C CA . LEU A 1 117 ? 18.408 14.471 72.372 1.00 10.50 113 LEU A CA 1
ATOM 747 C C . LEU A 1 117 ? 17.050 15.129 72.060 1.00 10.73 113 LEU A C 1
ATOM 748 O O . LEU A 1 117 ? 15.986 14.726 72.603 1.00 10.62 113 LEU A O 1
ATOM 753 N N . ASP A 1 118 ? 17.060 16.169 71.217 1.00 9.36 114 ASP A N 1
ATOM 754 C CA . ASP A 1 118 ? 15.808 16.838 70.866 1.00 8.01 114 ASP A CA 1
ATOM 755 C C . ASP A 1 118 ? 14.827 15.934 70.111 1.00 7.48 114 ASP A C 1
ATOM 756 O O . ASP A 1 118 ? 13.611 15.973 70.310 1.00 7.86 114 ASP A O 1
ATOM 761 N N . PHE A 1 119 ? 15.366 15.113 69.215 1.00 6.76 115 PHE A N 1
ATOM 762 C CA . PHE A 1 119 ? 14.569 14.118 68.522 1.00 8.41 115 PHE A CA 1
ATOM 763 C C . PHE A 1 119 ? 13.852 13.183 69.504 1.00 7.36 115 PHE A C 1
ATOM 764 O O . PHE A 1 119 ? 12.658 12.944 69.389 1.00 6.93 115 PHE A O 1
ATOM 772 N N . TRP A 1 120 ? 14.582 12.694 70.504 1.00 7.09 116 TRP A N 1
ATOM 773 C CA . TRP A 1 120 ? 13.919 11.820 71.515 1.00 8.42 116 TRP A CA 1
ATOM 774 C C . TRP A 1 120 ? 12.960 12.586 72.418 1.00 8.02 116 TRP A C 1
ATOM 775 O O . TRP A 1 120 ? 11.927 12.068 72.792 1.00 7.69 116 TRP A O 1
ATOM 786 N N . ARG A 1 121 ? 13.255 13.852 72.737 1.00 7.59 117 ARG A N 1
ATOM 787 C CA . ARG A 1 121 ? 12.263 14.663 73.460 1.00 8.76 117 ARG A CA 1
ATOM 788 C C . ARG A 1 121 ? 10.941 14.763 72.685 1.00 7.50 117 ARG A C 1
ATOM 789 O O . ARG A 1 121 ? 9.836 14.687 73.252 1.00 9.38 117 ARG A O 1
ATOM 797 N N . LEU A 1 122 ? 11.062 14.936 71.364 1.00 7.72 118 LEU A N 1
ATOM 798 C CA . LEU A 1 122 ? 9.896 14.999 70.475 1.00 7.76 118 LEU A CA 1
ATOM 799 C C . LEU A 1 122 ? 9.130 13.680 70.560 1.00 8.04 118 LEU A C 1
ATOM 800 O O . LEU A 1 122 ? 7.926 13.677 70.839 1.00 9.58 118 LEU A O 1
ATOM 805 N N . VAL A 1 123 ? 9.838 12.562 70.338 1.00 7.34 119 VAL A N 1
ATOM 806 C CA . VAL A 1 123 ? 9.183 11.261 70.327 1.00 8.87 119 VAL A CA 1
ATOM 807 C C . VAL A 1 123 ? 8.499 11.013 71.692 1.00 9.75 119 VAL A C 1
ATOM 808 O O . VAL A 1 123 ? 7.354 10.561 71.763 1.00 8.82 119 VAL A O 1
ATOM 812 N N . TRP A 1 124 ? 9.200 11.324 72.777 1.00 7.11 120 TRP A N 1
ATOM 813 C CA . TRP A 1 124 ? 8.641 11.046 74.116 1.00 7.65 120 TRP A CA 1
ATOM 814 C C . TRP A 1 124 ? 7.451 11.961 74.438 1.00 8.59 120 TRP A C 1
ATOM 815 O O . TRP A 1 124 ? 6.377 11.552 74.876 1.00 9.78 120 TRP A O 1
ATOM 826 N N . GLU A 1 125 ? 7.660 13.250 74.234 1.00 7.73 121 GLU A N 1
ATOM 827 C CA . GLU A 1 125 ? 6.646 14.243 74.646 1.00 9.05 121 GLU A CA 1
ATOM 828 C C . GLU A 1 125 ? 5.293 13.990 73.989 1.00 7.03 121 GLU A C 1
ATOM 829 O O . GLU A 1 125 ? 4.241 14.104 74.650 1.00 11.78 121 GLU A O 1
ATOM 835 N N . PHE A 1 126 ? 5.296 13.652 72.700 1.00 6.96 122 PHE A N 1
ATOM 836 C CA . PHE A 1 126 ? 4.065 13.454 71.955 1.00 7.58 122 PHE A CA 1
ATOM 837 C C . PHE A 1 126 ? 3.582 11.998 71.917 1.00 6.55 122 PHE A C 1
ATOM 838 O O . PHE A 1 126 ? 2.574 11.715 71.273 1.00 8.86 122 PHE A O 1
ATOM 846 N N . GLY A 1 127 ? 4.257 11.114 72.662 1.00 9.02 123 GLY A N 1
ATOM 847 C CA . GLY A 1 127 ? 3.777 9.734 72.784 1.00 8.01 123 GLY A CA 1
ATOM 848 C C . GLY A 1 127 ? 3.825 8.916 71.534 1.00 9.35 123 GLY A C 1
ATOM 849 O O . GLY A 1 127 ? 3.029 7.985 71.331 1.00 10.73 123 GLY A O 1
ATOM 850 N N . VAL A 1 128 ? 4.750 9.289 70.663 1.00 9.09 124 VAL A N 1
ATOM 851 C CA . VAL A 1 128 ? 4.957 8.567 69.402 1.00 7.80 124 VAL A CA 1
ATOM 852 C C . VAL A 1 128 ? 5.200 7.080 69.622 1.00 5.65 124 VAL A C 1
ATOM 853 O O . VAL A 1 128 ? 5.952 6.691 70.532 1.00 9.67 124 VAL A O 1
ATOM 857 N N . LYS A 1 129 ? 4.495 6.267 68.835 1.00 7.05 125 LYS A N 1
ATOM 858 C CA . LYS A 1 129 ? 4.592 4.812 68.859 1.00 7.43 125 LYS A CA 1
ATOM 859 C C . LYS A 1 129 ? 5.376 4.290 67.645 1.00 8.94 125 LYS A C 1
ATOM 860 O O . LYS A 1 129 ? 6.023 3.245 67.736 1.00 8.50 125 LYS A O 1
ATOM 864 N N . VAL A 1 130 ? 5.298 5.019 66.537 1.00 6.93 126 VAL A N 1
ATOM 865 C CA . VAL A 1 130 ? 5.934 4.570 65.268 1.00 8.82 126 VAL A CA 1
ATOM 866 C C . VAL A 1 130 ? 6.682 5.737 64.624 1.00 7.29 126 VAL A C 1
ATOM 867 O O . VAL A 1 130 ? 6.143 6.849 64.493 1.00 7.15 126 VAL A O 1
ATOM 871 N N . ILE A 1 131 ? 7.935 5.476 64.276 1.00 5.71 127 ILE A N 1
ATOM 872 C CA . ILE A 1 131 ? 8.773 6.361 63.479 1.00 5.35 127 ILE A CA 1
ATOM 873 C C . ILE A 1 131 ? 8.944 5.779 62.075 1.00 7.39 127 ILE A C 1
ATOM 874 O O . ILE A 1 131 ? 9.217 4.546 61.945 1.00 7.16 127 ILE A O 1
ATOM 879 N N . LEU A 1 132 ? 8.762 6.585 61.039 1.00 7.28 128 LEU A N 1
ATOM 880 C CA . LEU A 1 132 ? 9.047 6.178 59.679 1.00 6.88 128 LEU A CA 1
ATOM 881 C C . LEU A 1 132 ? 10.220 7.005 59.205 1.00 8.12 128 LEU A C 1
ATOM 882 O O . LEU A 1 132 ? 10.099 8.220 59.151 1.00 6.55 128 LEU A O 1
ATOM 887 N N . MET A 1 133 ? 11.295 6.351 58.785 1.00 7.21 129 MET A N 1
ATOM 888 C CA . MET A 1 133 ? 12.543 6.978 58.343 1.00 5.99 129 MET A CA 1
ATOM 889 C C . MET A 1 133 ? 12.704 6.645 56.857 1.00 7.76 129 MET A C 1
ATOM 890 O O . MET A 1 133 ? 12.722 5.462 56.478 1.00 8.35 129 MET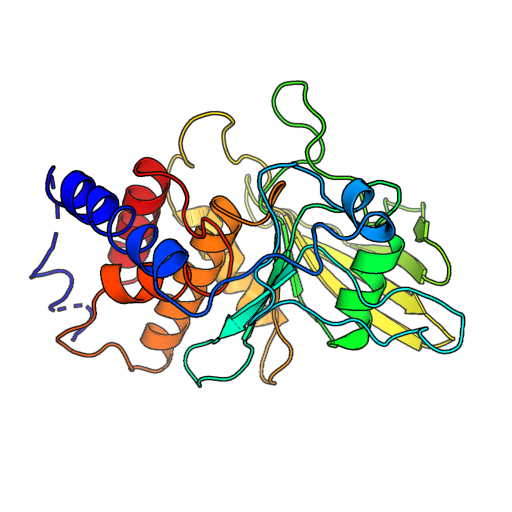 A O 1
ATOM 895 N N . ALA A 1 134 ? 12.783 7.665 55.994 1.00 6.51 130 ALA A N 1
ATOM 896 C CA . ALA A 1 134 ? 12.844 7.435 54.559 1.00 6.22 130 ALA A CA 1
ATOM 897 C C . ALA A 1 134 ? 14.163 7.849 53.989 1.00 8.76 130 ALA A C 1
ATOM 898 O O . ALA A 1 134 ? 14.187 8.495 52.929 1.00 10.16 130 ALA A O 1
ATOM 900 N N . CYS A 1 135 ? 15.245 7.527 54.675 1.00 8.52 131 CYS A N 1
ATOM 901 C CA . CYS A 1 135 ? 16.582 7.757 54.154 1.00 7.16 131 CYS A CA 1
ATOM 902 C C . CYS A 1 135 ? 17.518 6.789 54.862 1.00 9.14 131 CYS A C 1
ATOM 903 O O . CYS A 1 135 ? 17.141 6.083 55.787 1.00 7.42 131 CYS A O 1
ATOM 906 N N . ARG A 1 136 ? 18.756 6.753 54.376 1.00 7.82 132 ARG A N 1
ATOM 907 C CA . ARG A 1 136 ? 19.838 6.033 55.066 1.00 8.36 132 ARG A CA 1
ATOM 908 C C . ARG A 1 136 ? 20.692 7.028 55.838 1.00 7.18 132 ARG A C 1
ATOM 909 O O . ARG A 1 136 ? 20.685 8.216 55.527 1.00 8.31 132 ARG A O 1
ATOM 917 N N . GLU A 1 137 ? 21.526 6.524 56.750 1.00 6.59 133 GLU A N 1
ATOM 918 C CA . GLU A 1 137 ? 22.482 7.384 57.468 1.00 7.80 133 GLU A CA 1
ATOM 919 C C . GLU A 1 137 ? 23.410 8.149 56.527 1.00 7.51 133 GLU A C 1
ATOM 920 O O . GLU A 1 137 ? 23.673 9.321 56.709 1.00 9.28 133 GLU A O 1
ATOM 926 N N . ILE A 1 138 ? 23.932 7.436 55.528 1.00 8.60 134 ILE A N 1
ATOM 927 C CA . ILE A 1 138 ? 24.840 7.980 54.507 1.00 10.30 134 ILE A CA 1
ATOM 928 C C . ILE A 1 138 ? 24.269 7.625 53.155 1.00 5.99 134 ILE A C 1
ATOM 929 O O . ILE A 1 138 ? 23.870 6.471 52.946 1.00 9.14 134 ILE A O 1
ATOM 934 N N . GLU A 1 139 ? 24.156 8.598 52.280 1.00 6.26 135 GLU A N 1
ATOM 935 C CA . GLU A 1 139 ? 23.672 8.367 50.931 1.00 8.29 135 GLU A CA 1
ATOM 936 C C . GLU A 1 139 ? 24.658 8.950 49.949 1.00 11.13 135 GLU A C 1
ATOM 937 O O . GLU A 1 139 ? 24.952 10.146 50.012 1.00 10.66 135 GLU A O 1
ATOM 943 N N . ASN A 1 140 ? 25.174 8.080 49.070 1.00 10.04 136 ASN A N 1
ATOM 944 C CA . ASN A 1 140 ? 26.093 8.501 48.011 1.00 11.14 136 ASN A CA 1
ATOM 945 C C . ASN A 1 140 ? 27.232 9.365 48.546 1.00 13.34 136 ASN A C 1
ATOM 946 O O . ASN A 1 140 ? 27.554 10.425 47.994 1.00 12.83 136 ASN A O 1
ATOM 951 N N . GLY A 1 141 ? 27.812 8.929 49.655 1.00 11.34 137 GLY A N 1
ATOM 952 C CA . GLY A 1 141 ? 29.001 9.595 50.156 1.00 10.83 137 GLY A CA 1
ATOM 953 C C . GLY A 1 141 ? 28.754 10.845 50.975 1.00 15.88 137 GLY A C 1
ATOM 954 O O . GLY A 1 141 ? 29.714 11.526 51.324 1.00 14.92 137 GLY A O 1
ATOM 955 N N . ARG A 1 142 ? 27.494 11.107 51.356 1.00 11.67 138 ARG A N 1
ATOM 956 C CA . ARG A 1 142 ? 27.128 12.271 52.161 1.00 11.45 138 ARG A CA 1
ATOM 957 C C . ARG A 1 142 ? 26.340 11.836 53.389 1.00 11.54 138 ARG A C 1
ATOM 958 O O . ARG A 1 142 ? 25.472 10.976 53.282 1.00 10.11 138 ARG A O 1
ATOM 966 N N . LYS A 1 143 ? 26.677 12.376 54.551 1.00 12.68 139 LYS A N 1
ATOM 967 C CA . LYS A 1 143 ? 25.901 12.130 55.770 1.00 13.00 139 LYS A CA 1
ATOM 968 C C . LYS A 1 143 ? 24.528 12.791 55.659 1.00 15.56 139 LYS A C 1
ATOM 969 O O 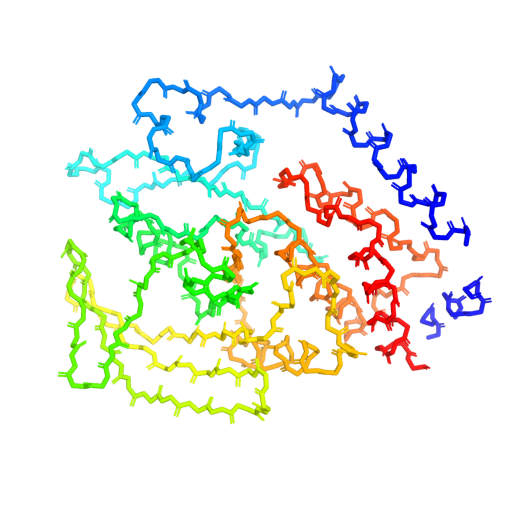. LYS A 1 143 ? 24.388 13.990 55.323 1.00 15.47 139 LYS A O 1
ATOM 975 N N . ARG A 1 144 ? 23.499 11.988 55.901 1.00 8.98 140 ARG A N 1
ATOM 976 C CA . ARG A 1 144 ? 22.118 12.427 55.754 1.00 6.96 140 ARG A CA 1
ATOM 977 C C . ARG A 1 144 ? 21.299 12.314 57.052 1.00 9.93 140 ARG A C 1
ATOM 978 O O . ARG A 1 144 ? 20.279 13.015 57.200 1.00 7.63 140 ARG A O 1
ATOM 986 N N . CYS A 1 145 ? 21.721 11.473 57.985 1.00 9.12 141 CYS A N 1
ATOM 987 C CA . CYS A 1 145 ? 21.034 11.325 59.253 1.00 6.83 141 CYS A CA 1
ATOM 988 C C . CYS A 1 145 ? 21.939 10.655 60.245 1.00 8.23 141 CYS A C 1
ATOM 989 O O . CYS A 1 145 ? 22.546 9.626 59.887 1.00 11.27 141 CYS A O 1
ATOM 992 N N . GLU A 1 146 ? 21.965 11.151 61.487 1.00 8.72 142 GLU A N 1
ATOM 993 C CA . GLU A 1 146 ? 22.634 10.407 62.543 1.00 7.17 142 GLU A CA 1
ATOM 994 C C . GLU A 1 146 ? 21.848 9.186 62.993 1.00 9.89 142 GLU A C 1
ATOM 995 O O . GLU A 1 146 ? 20.606 9.220 63.056 1.00 11.97 142 GLU A O 1
ATOM 1001 N N . ARG A 1 147 ? 22.550 8.124 63.364 1.00 10.38 143 ARG A N 1
ATOM 1002 C CA . ARG A 1 147 ? 21.912 6.956 63.948 1.00 12.00 143 ARG A CA 1
ATOM 1003 C C . ARG A 1 147 ? 21.405 7.353 65.329 1.00 10.76 143 ARG A C 1
ATOM 1004 O O . ARG A 1 147 ? 22.179 7.779 66.210 1.00 12.29 143 ARG A O 1
ATOM 1012 N N . TYR A 1 148 ? 20.103 7.187 65.531 1.00 8.90 144 TYR A N 1
ATOM 1013 C CA . TYR A 1 148 ? 19.457 7.442 66.810 1.00 10.99 144 TYR A CA 1
ATOM 1014 C C . TYR A 1 148 ? 18.906 6.207 67.470 1.00 13.37 144 TYR A C 1
ATOM 1015 O O . TYR A 1 148 ? 18.347 6.295 68.571 1.00 15.70 144 TYR A O 1
ATOM 1024 N N . TRP A 1 149 ? 19.020 5.071 66.797 1.00 11.83 145 TRP A N 1
ATOM 1025 C CA . TRP A 1 149 ? 18.584 3.757 67.293 1.00 12.15 145 TRP A CA 1
ATOM 1026 C C . TRP A 1 149 ? 19.808 2.983 67.783 1.00 15.97 145 TRP A C 1
ATOM 1027 O O . TRP A 1 149 ? 20.951 3.279 67.412 1.00 15.80 145 TRP A O 1
ATOM 1038 N N . ALA A 1 150 ? 19.539 1.989 68.628 1.00 14.50 146 ALA A N 1
ATOM 1039 C CA . ALA A 1 150 ? 20.571 1.163 69.239 1.00 12.94 146 ALA A CA 1
ATOM 1040 C C . ALA A 1 150 ? 20.884 0.015 68.317 1.00 14.43 146 ALA A C 1
ATOM 1041 O O . ALA A 1 150 ? 20.109 -0.329 67.419 1.00 16.08 146 ALA A O 1
ATOM 1043 N N . GLN A 1 151 ? 22.072 -0.544 68.525 1.00 18.32 147 GLN A N 1
ATOM 1044 C CA . GLN A 1 151 ? 22.484 -1.744 67.811 1.00 23.74 147 GLN A CA 1
ATOM 1045 C C . GLN A 1 151 ? 22.513 -2.935 68.763 1.00 17.93 147 GLN A C 1
ATOM 1046 O O . GLN A 1 151 ? 22.372 -2.784 69.975 1.00 18.21 147 GLN A O 1
ATOM 1052 N N . GLU A 1 152 ? 22.630 -4.124 68.188 1.00 19.36 148 GLU A N 1
ATOM 1053 C CA . GLU A 1 152 ? 22.561 -5.360 68.971 1.00 23.69 148 GLU A CA 1
ATOM 1054 C C . GLU A 1 152 ? 23.595 -5.351 70.082 1.00 25.17 148 GLU A C 1
ATOM 1055 O O . GLU A 1 152 ? 24.775 -5.102 69.829 1.00 26.82 148 GLU A O 1
ATOM 1058 N N . GLN A 1 153 ? 23.134 -5.579 71.308 1.00 30.13 149 GLN A N 1
ATOM 1059 C CA . GLN A 1 153 ? 23.989 -5.564 72.490 1.00 37.25 149 GLN A CA 1
ATOM 1060 C C . GLN A 1 153 ? 24.796 -4.269 72.647 1.00 36.91 149 GLN A C 1
ATOM 1061 O O . GLN A 1 153 ? 25.882 -4.270 73.231 1.00 40.07 149 GLN A O 1
ATOM 1067 N N . GLU A 1 154 ? 24.262 -3.161 72.138 1.00 26.65 150 GLU A N 1
ATOM 1068 C CA . GLU A 1 154 ? 24.920 -1.862 72.270 1.00 30.64 150 GLU A CA 1
ATOM 1069 C C . GLU A 1 154 ? 23.838 -0.804 72.439 1.00 16.21 150 GLU A C 1
ATOM 1070 O O . GLU A 1 154 ? 23.495 -0.121 71.477 1.00 21.46 150 GLU A O 1
ATOM 1072 N N . PRO A 1 155 ? 23.293 -0.685 73.659 1.00 24.47 151 PRO A N 1
ATOM 1073 C CA . PRO A 1 155 ? 22.347 0.405 73.906 1.00 22.28 151 PRO A CA 1
ATOM 1074 C C . PRO A 1 155 ? 22.982 1.759 73.660 1.00 23.95 151 PRO A C 1
ATOM 1075 O O . PRO A 1 155 ? 24.200 1.932 73.840 1.00 24.78 151 PRO A O 1
ATOM 1079 N N . LEU A 1 156 ? 22.157 2.715 73.284 1.00 17.99 152 LEU A N 1
ATOM 1080 C CA . LEU A 1 156 ? 22.598 4.066 72.998 1.00 19.99 152 LEU A CA 1
ATOM 1081 C C . LEU A 1 156 ? 22.090 4.994 74.101 1.00 25.51 152 LEU A C 1
ATOM 1082 O O . LEU A 1 156 ? 20.886 5.044 74.344 1.00 18.13 152 LEU A O 1
ATOM 1087 N N . GLN A 1 157 ? 23.002 5.688 74.786 1.00 20.77 153 GLN A N 1
ATOM 1088 C CA . GLN A 1 157 ? 22.634 6.735 75.742 1.00 20.99 153 GLN A CA 1
ATOM 1089 C C . GLN A 1 157 ? 22.715 8.082 75.024 1.00 22.87 153 GLN A C 1
ATOM 1090 O O . GLN A 1 157 ? 23.758 8.458 74.480 1.00 27.26 153 GLN A O 1
ATOM 1096 N N . THR A 1 158 ? 21.598 8.779 74.972 1.00 17.87 154 THR A N 1
ATOM 1097 C CA . THR A 1 158 ? 21.532 10.119 74.462 1.00 23.13 154 THR A CA 1
ATOM 1098 C C . THR A 1 158 ? 20.930 10.988 75.537 1.00 21.22 154 THR A C 1
ATOM 1099 O O . THR A 1 158 ? 19.728 10.935 75.807 1.00 15.70 154 THR A O 1
ATOM 1103 N N . GLY A 1 159 ? 21.755 11.785 76.201 1.00 22.72 155 GLY A N 1
ATOM 1104 C CA . GLY A 1 159 ? 21.284 12.526 77.337 1.00 18.94 155 GLY A CA 1
ATOM 1105 C C . GLY A 1 159 ? 20.644 11.566 78.324 1.00 13.39 155 GLY A C 1
ATOM 1106 O O . GLY A 1 159 ? 21.195 10.500 78.635 1.00 20.30 155 GLY A O 1
ATOM 1107 N N . LEU A 1 160 ? 19.448 11.937 78.753 1.00 16.77 156 LEU A N 1
ATOM 1108 C CA . LEU A 1 160 ? 18.689 11.175 79.712 1.00 14.66 156 LEU A CA 1
ATOM 1109 C C . LEU A 1 160 ? 17.892 9.976 79.115 1.00 16.19 156 LEU A C 1
ATOM 1110 O O . LEU A 1 160 ? 17.185 9.305 79.860 1.00 15.52 156 LEU A O 1
ATOM 1115 N N . PHE A 1 161 ? 18.037 9.713 77.818 1.00 10.56 157 PHE A N 1
ATOM 1116 C CA . PHE A 1 161 ? 17.372 8.589 77.129 1.00 9.67 157 PHE A CA 1
ATOM 1117 C C . PHE A 1 161 ? 18.321 7.425 76.920 1.00 9.52 157 PHE A C 1
ATOM 1118 O O . PHE A 1 161 ? 19.432 7.627 76.478 1.00 12.89 157 PHE A O 1
ATOM 1126 N N . CYS A 1 162 ? 17.858 6.206 77.199 1.00 9.81 158 CYS A N 1
ATOM 1127 C CA . CYS A 1 162 ? 18.587 4.998 76.940 1.00 11.80 158 CYS A CA 1
ATOM 1128 C C . CYS A 1 162 ? 17.753 4.204 75.948 1.00 10.29 158 CYS A C 1
ATOM 1129 O O . CYS A 1 162 ? 16.599 3.849 76.256 1.00 10.02 158 CYS A O 1
ATOM 1132 N N . ILE A 1 163 ? 18.309 4.000 74.759 1.00 10.88 159 ILE A N 1
ATOM 1133 C CA . ILE A 1 163 ? 17.649 3.271 73.696 1.00 10.32 159 ILE A CA 1
ATOM 1134 C C . ILE A 1 163 ? 18.257 1.874 73.593 1.00 11.00 159 ILE A C 1
ATOM 1135 O O . ILE A 1 163 ? 19.475 1.741 73.505 1.00 12.46 159 ILE A O 1
ATOM 1140 N N . THR A 1 164 ? 17.398 0.854 73.638 1.00 10.35 160 THR A N 1
ATOM 1141 C CA . THR A 1 164 ? 17.810 -0.545 73.523 1.00 10.18 160 THR A CA 1
ATOM 1142 C C . THR A 1 164 ? 17.135 -1.210 72.343 1.00 11.44 160 THR A C 1
ATOM 1143 O O . THR A 1 164 ? 15.965 -1.008 72.107 1.00 10.35 160 THR A O 1
ATOM 1147 N N . LEU A 1 165 ? 17.905 -1.988 71.594 1.00 11.43 161 LEU A N 1
ATOM 1148 C CA . LEU A 1 165 ? 17.367 -2.766 70.508 1.00 10.51 161 LEU A CA 1
ATOM 1149 C C . LEU A 1 165 ? 16.812 -4.109 70.994 1.00 12.08 161 LEU A C 1
ATOM 1150 O O . LEU A 1 165 ? 17.557 -4.955 71.550 1.00 15.93 161 LEU A O 1
ATOM 1155 N N . ILE A 1 166 ? 15.518 -4.293 70.800 1.00 11.17 162 ILE A N 1
ATOM 1156 C CA . ILE A 1 166 ? 14.857 -5.555 71.149 1.00 10.42 162 ILE A CA 1
ATOM 1157 C C . ILE A 1 166 ? 14.872 -6.551 69.982 1.00 15.05 162 ILE A C 1
ATOM 1158 O O . ILE A 1 166 ? 15.140 -7.731 70.188 1.00 14.77 162 ILE A O 1
ATOM 1163 N N . LYS A 1 167 ? 14.648 -6.094 68.760 1.00 11.33 163 LYS A N 1
ATOM 1164 C CA A LYS A 1 167 ? 14.555 -6.978 67.608 0.50 11.65 163 LYS A CA 1
ATOM 1165 C CA B LYS A 1 167 ? 14.553 -6.981 67.604 0.50 12.89 163 LYS A CA 1
ATOM 1166 C C . LYS A 1 167 ? 14.694 -6.149 66.350 1.00 13.83 163 LYS A C 1
ATOM 1167 O O . LYS A 1 167 ? 14.339 -4.951 66.337 1.00 11.47 163 LYS A O 1
ATOM 1178 N N . GLU A 1 168 ? 15.229 -6.771 65.305 1.00 13.57 164 GLU A N 1
ATOM 1179 C CA . GLU A 1 168 ? 15.260 -6.210 63.948 1.00 13.09 164 GLU A CA 1
ATOM 1180 C C . GLU A 1 168 ? 14.675 -7.228 62.993 1.00 13.57 164 GLU A C 1
ATOM 1181 O O . GLU A 1 168 ? 14.933 -8.442 63.162 1.00 18.13 164 GLU A O 1
ATOM 1187 N N . LYS A 1 169 ? 13.909 -6.787 62.002 1.00 11.19 165 LYS A N 1
ATOM 1188 C CA . LYS A 1 169 ? 13.218 -7.688 61.051 1.00 14.62 165 LYS A CA 1
ATOM 1189 C C . LYS A 1 169 ? 13.138 -6.996 59.686 1.00 17.55 165 LYS A C 1
ATOM 1190 O O . LYS A 1 169 ? 12.633 -5.875 59.593 1.00 13.63 165 LYS A O 1
ATOM 1194 N N . TRP A 1 170 ? 13.651 -7.629 58.636 1.00 11.87 166 TRP A N 1
ATOM 1195 C CA . TRP A 1 170 ? 13.371 -7.156 57.296 1.00 10.36 166 TRP A CA 1
ATOM 1196 C C . TRP A 1 170 ? 11.976 -7.573 56.861 1.00 12.58 166 TRP A C 1
ATOM 1197 O O . TRP A 1 170 ? 11.671 -8.772 56.809 1.00 17.80 166 TRP A O 1
ATOM 1208 N N . LEU A 1 171 ? 11.084 -6.620 56.593 1.00 12.40 167 LEU A N 1
ATOM 1209 C CA . LEU A 1 171 ? 9.729 -6.971 56.129 1.00 11.75 167 LEU A CA 1
ATOM 1210 C C . LEU A 1 171 ? 9.701 -7.394 54.659 1.00 13.52 167 LEU A C 1
ATOM 1211 O O . LEU A 1 171 ? 8.837 -8.167 54.223 1.00 17.67 167 LEU A O 1
ATOM 1216 N N . ASN A 1 172 ? 10.622 -6.811 53.888 1.00 13.51 168 ASN A N 1
ATOM 1217 C CA . ASN A 1 172 ? 10.864 -7.105 52.477 1.00 10.10 168 ASN A CA 1
ATOM 1218 C C . ASN A 1 172 ? 12.266 -6.549 52.143 1.00 11.34 168 ASN A C 1
ATOM 1219 O O . ASN A 1 172 ? 12.952 -6.071 53.053 1.00 10.92 168 ASN A O 1
ATOM 1224 N N . GLU A 1 173 ? 12.730 -6.637 50.902 1.00 13.70 169 GLU A N 1
ATOM 1225 C CA . GLU A 1 173 ? 14.129 -6.269 50.648 1.00 13.54 169 GLU A CA 1
ATOM 1226 C C . GLU A 1 173 ? 14.446 -4.796 50.876 1.00 10.87 169 GLU A C 1
ATOM 1227 O O . GLU A 1 173 ? 15.627 -4.396 50.963 1.00 13.08 169 GLU A O 1
ATOM 1233 N N . ASP A 1 174 ? 13.395 -3.967 50.981 1.00 9.32 170 ASP A N 1
ATOM 1234 C CA . ASP A 1 174 ? 13.577 -2.524 51.095 1.00 7.99 170 ASP A CA 1
ATOM 1235 C C . ASP A 1 17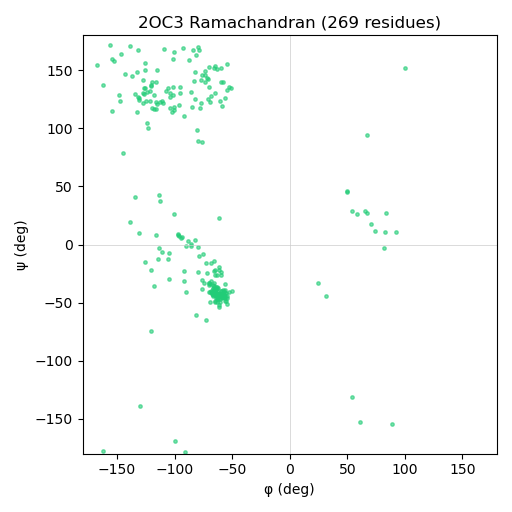4 ? 13.208 -1.930 52.450 1.00 7.02 170 ASP A C 1
ATOM 1236 O O . ASP A 1 174 ? 13.443 -0.729 52.648 1.00 9.02 170 ASP A O 1
ATOM 1241 N N . ILE A 1 175 ? 12.634 -2.707 53.362 1.00 7.10 171 ILE A N 1
ATOM 1242 C CA . ILE A 1 175 ? 12.105 -2.146 54.610 1.00 6.25 171 ILE A CA 1
ATOM 1243 C C . ILE A 1 175 ? 12.579 -2.926 55.823 1.00 7.45 171 ILE A C 1
ATOM 1244 O O . ILE A 1 175 ? 12.349 -4.168 55.896 1.00 9.46 171 ILE A O 1
ATOM 1249 N N . MET A 1 176 ? 13.200 -2.210 56.757 1.00 7.45 172 MET A N 1
ATOM 1250 C CA A MET A 1 176 ? 13.642 -2.713 58.054 0.50 6.72 172 MET A CA 1
ATOM 1251 C CA B MET A 1 176 ? 13.605 -2.748 58.054 0.50 10.46 172 MET A CA 1
ATOM 1252 C C . MET A 1 176 ? 12.638 -2.266 59.117 1.00 9.36 172 MET A C 1
ATOM 1253 O O . MET A 1 176 ? 12.185 -1.100 59.100 1.00 8.62 172 MET A O 1
ATOM 1262 N N . LEU A 1 177 ? 12.319 -3.142 60.065 1.00 7.86 173 LEU A N 1
ATOM 1263 C CA . LEU A 1 177 ? 11.508 -2.819 61.251 1.00 6.74 173 LEU A CA 1
ATOM 1264 C C . LEU A 1 177 ? 12.351 -3.087 62.468 1.00 7.09 173 LEU A C 1
ATOM 1265 O O . LEU A 1 177 ? 12.735 -4.223 62.713 1.00 8.06 173 LEU A O 1
ATOM 1270 N N . ARG A 1 178 ? 12.647 -2.052 63.276 1.00 6.00 174 ARG A N 1
ATOM 1271 C CA . ARG A 1 178 ? 13.314 -2.166 64.534 1.00 7.57 174 ARG A CA 1
ATOM 1272 C C . ARG A 1 178 ? 12.342 -1.982 65.683 1.00 8.75 174 ARG A C 1
ATOM 1273 O O . ARG A 1 178 ? 11.537 -1.058 65.690 1.00 8.60 174 ARG A O 1
ATOM 1281 N N . THR A 1 179 ? 12.429 -2.850 66.674 1.00 7.35 175 THR A N 1
ATOM 1282 C CA . THR A 1 179 ? 11.639 -2.779 67.869 1.00 6.76 175 THR A CA 1
ATOM 1283 C C . THR A 1 179 ? 12.592 -2.242 68.919 1.00 9.45 175 THR A C 1
ATOM 1284 O O . THR A 1 179 ? 13.632 -2.877 69.229 1.00 8.97 175 THR A O 1
ATOM 1288 N N . LEU A 1 180 ? 12.272 -1.063 69.460 1.00 8.95 176 LEU A N 1
ATOM 1289 C CA . LEU A 1 180 ? 13.136 -0.375 70.372 1.00 7.25 176 LEU A CA 1
ATOM 1290 C C . LEU A 1 180 ? 12.471 -0.298 71.733 1.00 8.72 176 LEU A C 1
ATOM 1291 O O . LEU A 1 180 ? 11.245 -0.215 71.824 1.00 9.17 176 LEU A O 1
ATOM 1296 N N . LYS A 1 181 ? 13.304 -0.285 72.770 1.00 9.30 177 LYS A N 1
ATOM 1297 C CA . LYS A 1 181 ? 12.885 0.039 74.138 1.00 9.48 177 LYS A CA 1
ATOM 1298 C C . LYS A 1 181 ? 13.534 1.376 74.421 1.00 8.61 177 LYS A C 1
ATOM 1299 O O . LYS A 1 181 ? 14.758 1.497 74.294 1.00 10.76 177 LYS A O 1
ATOM 1305 N N . VAL A 1 182 ? 12.727 2.374 74.783 1.00 7.87 178 VAL A N 1
ATOM 1306 C CA . VAL A 1 182 ? 13.214 3.740 75.053 1.00 7.31 178 VAL A CA 1
ATOM 1307 C C . VAL A 1 182 ? 12.912 3.999 76.538 1.00 9.38 178 VAL A C 1
ATOM 1308 O O . VAL A 1 182 ? 11.757 3.890 76.980 1.00 8.25 178 VAL A O 1
ATOM 1312 N N . THR A 1 183 ? 13.949 4.319 77.316 1.00 8.30 179 THR A N 1
ATOM 1313 C CA . THR A 1 183 ? 13.844 4.525 78.755 1.00 8.67 179 THR A CA 1
ATOM 1314 C C . THR A 1 183 ? 14.223 5.953 79.094 1.00 7.26 179 THR A C 1
ATOM 1315 O O . THR A 1 183 ? 15.296 6.423 78.688 1.00 10.32 179 THR A O 1
ATOM 1319 N N . PHE A 1 184 ? 13.354 6.607 79.842 1.00 9.10 180 PHE A N 1
ATOM 1320 C CA . PHE A 1 184 ? 13.542 8.025 80.251 1.00 7.66 180 PHE A CA 1
ATOM 1321 C C . PHE A 1 184 ? 12.881 8.183 81.615 1.00 10.30 180 PHE A C 1
ATOM 1322 O O . PHE A 1 184 ? 11.691 7.850 81.766 1.00 9.88 180 PHE A O 1
ATOM 1330 N N . GLN A 1 185 ? 13.611 8.741 82.593 1.00 11.69 181 GLN A N 1
ATOM 1331 C CA . GLN A 1 185 ? 13.020 9.092 83.913 1.00 14.36 181 GLN A CA 1
ATOM 1332 C C . GLN A 1 185 ? 12.227 7.918 84.497 1.00 14.97 181 GLN A C 1
ATOM 1333 O O . GLN A 1 185 ? 11.105 8.072 84.974 1.00 17.56 181 GLN A O 1
ATOM 1339 N N . LYS A 1 186 ? 12.851 6.757 84.429 1.00 10.71 182 LYS A N 1
ATOM 1340 C CA . LYS A 1 186 ? 12.370 5.521 85.120 1.00 10.59 182 LYS A CA 1
ATOM 1341 C C . LYS A 1 186 ? 11.141 4.835 84.490 1.00 10.35 182 LYS A C 1
ATOM 1342 O O . LYS A 1 186 ? 10.593 3.885 85.071 1.00 13.71 182 LYS A O 1
ATOM 1348 N N . GLU A 1 187 ? 10.781 5.271 83.273 1.00 8.80 183 GLU A N 1
ATOM 1349 C CA . GLU A 1 187 ? 9.722 4.697 82.435 1.00 10.57 183 GLU A CA 1
ATOM 1350 C C . GLU A 1 187 ? 10.328 4.128 81.162 1.00 9.99 183 GLU A C 1
ATOM 1351 O O . GLU A 1 187 ? 11.244 4.735 80.587 1.00 8.87 183 GLU A O 1
ATOM 1357 N N . SER A 1 188 ? 9.839 2.956 80.716 1.00 8.24 184 SER A N 1
ATOM 1358 C CA . SER A 1 188 ? 10.263 2.383 79.458 1.00 7.09 184 SER A CA 1
ATOM 1359 C C . SER A 1 188 ? 9.068 2.224 78.544 1.00 10.62 184 SER A C 1
ATOM 1360 O O . SER A 1 188 ? 7.993 1.782 78.969 1.00 9.79 184 SER A O 1
ATOM 1363 N N . ARG A 1 189 ? 9.258 2.593 77.284 1.00 9.14 185 ARG A N 1
ATOM 1364 C CA . ARG A 1 189 ? 8.238 2.503 76.250 1.00 9.58 185 ARG A CA 1
ATOM 1365 C C . ARG A 1 189 ? 8.760 1.712 75.075 1.00 9.08 185 ARG A C 1
ATOM 1366 O O . ARG A 1 189 ? 9.941 1.759 74.757 1.00 8.26 185 ARG A O 1
ATOM 1374 N N . SER A 1 190 ? 7.840 1.040 74.378 1.00 7.87 186 SER A N 1
ATOM 1375 C CA . SER A 1 190 ? 8.140 0.469 73.087 1.00 7.49 186 SER A CA 1
ATOM 1376 C C . SER A 1 190 ? 7.936 1.521 71.996 1.00 7.02 186 SER A C 1
ATOM 1377 O O . SER A 1 190 ? 6.878 2.120 71.875 1.00 9.97 186 SER A O 1
ATOM 1380 N N . VAL A 1 191 ? 8.945 1.626 71.138 1.00 7.56 187 VAL A N 1
ATOM 1381 C CA . VAL A 1 191 ? 8.863 2.483 69.940 1.00 8.36 187 VAL A CA 1
ATOM 1382 C C . VAL A 1 191 ? 9.318 1.625 68.766 1.00 7.95 187 VAL A C 1
ATOM 1383 O O . VAL A 1 191 ? 10.373 0.977 68.829 1.00 9.31 187 VAL A O 1
ATOM 1387 N N . TYR A 1 192 ? 8.481 1.554 67.744 1.00 6.89 188 TYR A N 1
ATOM 1388 C CA . TYR A 1 192 ? 8.823 0.877 66.503 1.00 7.08 188 TYR A CA 1
ATOM 1389 C C . TYR A 1 192 ? 9.359 1.857 65.500 1.00 8.99 188 TYR A C 1
ATOM 1390 O O . TYR A 1 192 ? 8.754 2.934 65.335 1.00 8.89 188 TYR A O 1
ATOM 1399 N N . GLN A 1 193 ? 10.440 1.486 64.824 1.00 6.30 189 GLN A N 1
ATOM 1400 C CA . GLN A 1 193 ? 11.015 2.306 63.745 1.00 6.42 189 GLN A CA 1
ATOM 1401 C C . GLN A 1 193 ? 11.057 1.525 62.456 1.00 9.20 189 GLN A C 1
ATOM 1402 O O . GLN A 1 193 ? 11.615 0.412 62.404 1.00 7.60 189 GLN A O 1
ATOM 1408 N N . LEU A 1 194 ? 10.433 2.077 61.429 1.00 6.29 190 LEU A N 1
ATOM 1409 C CA . LEU A 1 194 ? 10.480 1.511 60.123 1.00 4.51 190 LEU A CA 1
ATOM 1410 C C . LEU A 1 194 ? 11.429 2.329 59.290 1.00 6.39 190 LEU A C 1
ATOM 1411 O O . LEU A 1 194 ? 11.314 3.545 59.302 1.00 6.57 190 LEU A O 1
ATOM 1416 N N . GLN A 1 195 ? 12.365 1.687 58.597 1.00 7.47 191 GLN A N 1
ATOM 1417 C CA . GLN A 1 195 ? 13.363 2.404 57.814 1.00 6.17 191 GLN A CA 1
ATOM 1418 C C . GLN A 1 195 ? 13.321 1.899 56.392 1.00 6.72 191 GLN A C 1
ATOM 1419 O O . GLN A 1 195 ? 13.427 0.711 56.146 1.00 6.20 191 GLN A O 1
ATOM 1425 N N . TYR A 1 196 ? 13.121 2.795 55.446 1.00 6.24 192 TYR A N 1
ATOM 1426 C CA . TYR A 1 196 ? 13.176 2.515 54.013 1.00 5.65 192 TYR A CA 1
ATOM 1427 C C . TYR A 1 196 ? 14.664 2.549 53.645 1.00 7.55 192 TYR A C 1
ATOM 1428 O O . TYR A 1 196 ? 15.372 3.527 53.959 1.00 7.52 192 TYR A O 1
ATOM 1437 N N . MET A 1 197 ? 15.147 1.451 53.037 1.00 8.08 193 MET A N 1
ATOM 1438 C CA . MET A 1 197 ? 16.587 1.169 52.979 1.00 8.51 193 MET A CA 1
ATOM 1439 C C . MET A 1 197 ? 17.249 1.421 51.630 1.00 8.52 193 MET A C 1
ATOM 1440 O O . MET A 1 197 ? 18.476 1.366 51.570 1.00 8.09 193 MET A O 1
ATOM 1445 N N . SER A 1 198 ? 16.469 1.723 50.587 1.00 6.60 194 SER A N 1
ATOM 1446 C CA . SER A 1 198 ? 16.981 1.800 49.221 1.00 6.78 194 SER A CA 1
ATOM 1447 C C . SER A 1 198 ? 16.452 2.962 48.397 1.00 10.50 194 SER A C 1
ATOM 1448 O O . SER A 1 198 ? 16.510 2.931 47.177 1.00 9.68 194 SER A O 1
ATOM 1451 N N . TRP A 1 199 ? 15.919 4.006 49.027 1.00 7.45 195 TRP A N 1
ATOM 1452 C CA . TRP A 1 199 ? 15.444 5.128 48.251 1.00 8.83 195 TRP A CA 1
ATOM 1453 C C . TRP A 1 199 ? 16.597 5.745 47.454 1.00 10.86 195 TRP A C 1
ATOM 1454 O O . TRP A 1 199 ? 17.628 6.106 48.024 1.00 9.58 195 TRP A O 1
ATOM 1465 N N . PRO A 1 200 ? 16.440 5.822 46.118 1.00 10.34 196 PRO A N 1
ATOM 1466 C CA . PRO A 1 200 ? 17.608 6.190 45.304 1.00 13.90 196 PRO A CA 1
ATOM 1467 C C . PRO A 1 200 ? 18.055 7.610 45.434 1.00 13.72 196 PRO A C 1
ATOM 1468 O O . PRO A 1 200 ? 17.270 8.521 45.686 1.00 14.20 196 PRO A O 1
ATOM 1472 N N . ASP A 1 201 ? 19.354 7.789 45.198 1.00 23.18 197 ASP A N 1
ATOM 1473 C CA . ASP A 1 201 ? 19.980 9.102 45.268 1.00 29.60 197 ASP A CA 1
ATOM 1474 C C . ASP A 1 201 ? 19.381 10.026 44.201 1.00 22.49 197 ASP A C 1
ATOM 1475 O O . ASP A 1 201 ? 19.169 11.213 44.452 1.00 23.73 197 ASP A O 1
ATOM 1477 N N . ARG A 1 202 ? 19.071 9.449 43.039 1.00 19.52 198 ARG A N 1
ATOM 1478 C CA . ARG A 1 202 ? 18.334 10.138 41.977 1.00 24.67 198 ARG A CA 1
ATOM 1479 C C . ARG A 1 202 ? 17.093 9.341 41.602 1.00 27.95 198 ARG A C 1
ATOM 1480 O O . ARG A 1 202 ? 17.163 8.125 41.371 1.00 26.17 198 ARG A O 1
ATOM 1482 N N . GLY A 1 203 ? 15.965 10.043 41.545 1.00 28.55 199 GLY A N 1
ATOM 1483 C CA . GLY A 1 203 ? 14.690 9.459 41.169 1.00 31.38 199 GLY A CA 1
ATOM 1484 C C . GLY A 1 203 ? 13.937 8.901 42.363 1.00 20.13 199 GLY A C 1
ATOM 1485 O O . GLY A 1 203 ? 14.103 9.336 43.477 1.00 22.01 199 GLY A O 1
ATOM 1486 N N . VAL A 1 204 ? 13.086 7.928 42.085 1.00 18.58 200 VAL A N 1
ATOM 1487 C CA . VAL A 1 204 ? 12.181 7.334 43.071 1.00 16.60 200 VAL A CA 1
ATOM 1488 C C . VAL A 1 204 ? 12.295 5.812 42.966 1.00 14.72 200 VAL A C 1
ATOM 1489 O O . VAL A 1 204 ? 12.892 5.282 42.031 1.00 14.38 200 VAL A O 1
ATOM 1493 N N . PRO A 1 205 ? 11.750 5.083 43.962 1.00 12.84 201 PRO A N 1
ATOM 1494 C CA . PRO A 1 205 ? 11.761 3.624 43.902 1.00 13.28 201 PRO A CA 1
ATOM 1495 C C . PRO A 1 205 ? 11.158 3.049 42.626 1.00 15.85 201 PRO A C 1
ATOM 1496 O O . PRO A 1 205 ? 10.311 3.703 42.017 1.00 15.33 201 PRO A O 1
ATOM 1500 N N . SER A 1 206 ? 11.594 1.836 42.287 1.00 15.38 202 SER A N 1
ATOM 1501 C CA A SER A 1 206 ? 11.178 1.145 41.066 0.75 17.06 202 SER A CA 1
ATOM 1502 C CA B SER A 1 206 ? 11.178 1.133 41.068 0.25 15.40 202 SER A CA 1
ATOM 1503 C C . SER A 1 206 ? 9.674 0.892 40.996 1.00 16.74 202 SER A C 1
ATOM 1504 O O . SER A 1 206 ? 9.102 0.826 39.909 1.00 17.25 202 SER A O 1
ATOM 1509 N N . SER A 1 207 ? 9.037 0.710 42.152 1.00 12.00 203 SER A N 1
ATOM 1510 C CA . SER A 1 207 ? 7.588 0.539 42.245 1.00 11.38 203 SER A CA 1
ATOM 1511 C C . SER A 1 207 ? 7.113 0.979 43.634 1.00 13.10 203 SER A C 1
ATOM 1512 O O . SER A 1 207 ? 7.932 1.083 44.534 1.00 11.97 203 SER A O 1
ATOM 1515 N N . PRO A 1 208 ? 5.811 1.298 43.795 1.00 11.27 204 PRO A N 1
ATOM 1516 C CA . PRO A 1 208 ? 5.299 1.727 45.105 1.00 11.01 204 PRO A CA 1
ATOM 1517 C C . PRO A 1 208 ? 5.108 0.629 46.128 1.00 8.98 204 PRO A C 1
ATOM 1518 O O . PRO A 1 208 ? 4.757 0.909 47.289 1.00 9.85 204 PRO A O 1
ATOM 1522 N N . ASP A 1 209 ? 5.253 -0.631 45.719 1.00 8.64 205 ASP A N 1
ATOM 1523 C CA . ASP A 1 209 ? 4.787 -1.724 46.554 1.00 10.51 205 ASP A CA 1
ATOM 1524 C C . ASP A 1 209 ? 5.382 -1.729 47.947 1.00 10.46 205 ASP A C 1
ATOM 1525 O O . ASP A 1 209 ? 4.701 -1.911 48.916 1.00 11.35 205 ASP A O 1
ATOM 1530 N N . HIS A 1 210 ? 6.695 -1.587 48.029 1.00 9.55 206 HIS A N 1
ATOM 1531 C CA . HIS A 1 210 ? 7.332 -1.771 49.337 1.00 9.69 206 HIS A CA 1
ATOM 1532 C C . HIS A 1 210 ? 7.070 -0.578 50.245 1.00 8.88 206 HIS A C 1
ATOM 1533 O O . HIS A 1 210 ? 6.933 -0.738 51.460 1.00 11.34 206 HIS A O 1
ATOM 1540 N N . MET A 1 211 ? 6.982 0.609 49.677 1.00 9.55 207 MET A N 1
ATOM 1541 C CA . MET A 1 211 ? 6.569 1.771 50.471 1.00 8.76 207 MET A CA 1
ATOM 1542 C C . MET A 1 211 ? 5.151 1.584 51.001 1.00 10.16 207 MET A C 1
ATOM 1543 O O . MET A 1 211 ? 4.854 1.919 52.158 1.00 10.67 207 MET A O 1
ATOM 1548 N N . LEU A 1 212 ? 4.234 1.068 50.161 1.00 8.34 208 LEU A N 1
ATOM 1549 C CA . LEU A 1 212 ? 2.883 0.786 50.666 1.00 9.45 208 LEU A CA 1
ATOM 1550 C C . LEU A 1 212 ? 2.915 -0.211 51.830 1.00 8.85 208 LEU A C 1
ATOM 1551 O O . LEU A 1 212 ? 2.174 -0.069 52.811 1.00 11.27 208 LEU A O 1
ATOM 1556 N N . ALA A 1 213 ? 3.741 -1.253 51.708 1.00 8.53 209 ALA A N 1
ATOM 1557 C CA . ALA A 1 213 ? 3.932 -2.250 52.768 1.00 8.38 209 ALA A CA 1
ATOM 1558 C C . ALA A 1 213 ? 4.389 -1.563 54.061 1.00 8.77 209 ALA A C 1
ATOM 1559 O O . ALA A 1 213 ? 3.955 -1.892 55.154 1.00 9.62 209 ALA A O 1
ATOM 1561 N N . MET A 1 214 ? 5.270 -0.575 53.914 1.00 7.00 210 MET A N 1
ATOM 1562 C CA . MET A 1 214 ? 5.777 0.187 55.077 1.00 8.36 210 MET A CA 1
ATOM 1563 C C . MET A 1 214 ? 4.638 0.931 55.784 1.00 6.52 210 MET A C 1
ATOM 1564 O O . MET A 1 214 ? 4.562 0.924 57.008 1.00 8.85 210 MET A O 1
ATOM 1569 N N . VAL A 1 215 ? 3.810 1.614 54.994 1.00 8.98 211 VAL A N 1
ATOM 1570 C CA . VAL A 1 215 ? 2.667 2.358 55.531 1.00 9.07 211 VAL A CA 1
ATOM 1571 C C . VAL A 1 215 ? 1.656 1.407 56.170 1.00 8.19 211 VAL A C 1
ATOM 1572 O O . VAL A 1 215 ? 1.167 1.667 57.267 1.00 8.46 211 VAL A O 1
ATOM 1576 N N . GLU A 1 216 ? 1.385 0.296 55.503 1.00 8.06 212 GLU A N 1
ATOM 1577 C CA . GLU A 1 216 ? 0.464 -0.692 56.059 1.00 8.60 212 GLU A CA 1
ATOM 1578 C C . GLU A 1 216 ? 0.944 -1.195 57.423 1.00 9.86 212 GLU A C 1
ATOM 1579 O O . GLU A 1 216 ? 0.166 -1.307 58.384 1.00 11.12 212 GLU A O 1
ATOM 1585 N N . GLU A 1 217 ? 2.228 -1.525 57.517 1.00 9.31 213 GLU A N 1
ATOM 1586 C CA . GLU A 1 217 ? 2.760 -1.997 58.781 1.00 8.65 213 GLU A CA 1
ATOM 1587 C C . GLU A 1 217 ? 2.763 -0.900 59.839 1.00 8.51 213 GLU A C 1
ATOM 1588 O O . GLU A 1 217 ? 2.430 -1.136 61.000 1.00 9.47 213 GLU A O 1
ATOM 1594 N N . ALA A 1 218 ? 3.126 0.328 59.477 1.00 7.43 214 ALA A N 1
ATOM 1595 C CA . ALA A 1 218 ? 3.088 1.413 60.443 1.00 7.24 214 ALA A CA 1
ATOM 1596 C C . ALA A 1 218 ? 1.715 1.554 61.062 1.00 7.32 214 ALA A C 1
ATOM 1597 O O . ALA A 1 218 ? 1.584 1.821 62.236 1.00 9.71 214 ALA A O 1
ATOM 1599 N N . ARG A 1 219 ? 0.694 1.433 60.215 1.00 7.70 215 ARG A N 1
ATOM 1600 C CA . ARG A 1 219 ? -0.670 1.581 60.703 1.00 11.19 215 ARG A CA 1
ATOM 1601 C C . ARG A 1 219 ? -1.089 0.437 61.602 1.00 13.49 215 ARG A C 1
ATOM 1602 O O . ARG A 1 219 ? -1.849 0.656 62.558 1.00 13.18 215 ARG A O 1
ATOM 1610 N N . ARG A 1 220 ? -0.609 -0.771 61.329 1.00 10.54 216 ARG A N 1
ATOM 1611 C CA . ARG A 1 220 ? -0.921 -1.867 62.257 1.00 12.58 216 ARG A CA 1
ATOM 1612 C C . ARG A 1 220 ? -0.282 -1.606 63.614 1.00 14.05 216 ARG A C 1
ATOM 1613 O O . ARG A 1 220 ? -0.890 -1.860 64.655 1.00 16.91 216 ARG A O 1
ATOM 1621 N N . LEU A 1 221 ? 0.971 -1.128 63.614 1.00 11.79 217 LEU A N 1
ATOM 1622 C CA . LEU A 1 221 ? 1.694 -0.888 64.865 1.00 10.86 217 LEU A CA 1
ATOM 1623 C C . LEU A 1 221 ? 1.130 0.293 65.634 1.00 12.92 217 LEU A C 1
ATOM 1624 O O . LEU A 1 221 ? 1.153 0.304 66.873 1.00 15.30 217 LEU A O 1
ATOM 1629 N N . GLN A 1 222 ? 0.663 1.303 64.907 1.00 11.07 218 GLN A N 1
ATOM 1630 C CA . GLN A 1 222 ? 0.077 2.509 65.498 1.00 12.86 218 GLN A CA 1
ATOM 1631 C C . GLN A 1 222 ? -1.229 2.197 66.237 1.00 15.67 218 GLN A C 1
ATOM 1632 O O . GLN A 1 222 ? -1.476 2.756 67.316 1.00 22.23 218 GLN A O 1
ATOM 1638 N N . GLY A 1 223 ? -2.045 1.341 65.622 1.00 16.66 219 GLY A N 1
ATOM 1639 C CA . GLY A 1 223 ? -3.360 1.005 66.172 1.00 21.06 219 GLY A CA 1
ATOM 1640 C C . GLY A 1 223 ? -4.269 2.204 66.289 1.00 22.23 219 GLY A C 1
ATOM 1641 O O . GLY A 1 223 ? -4.186 3.163 65.531 1.00 19.90 219 GLY A O 1
ATOM 1642 N N . SER A 1 224 ? -5.192 2.131 67.244 1.00 27.40 220 SER A N 1
ATOM 1643 C CA . SER A 1 224 ? -6.115 3.222 67.504 1.00 24.02 220 SER A CA 1
ATOM 1644 C C . SER A 1 224 ? -5.404 4.289 68.333 1.00 28.78 220 SER A C 1
ATOM 1645 O O . SER A 1 224 ? -4.290 4.080 68.818 1.00 42.64 220 SER A O 1
ATOM 1647 N N . GLY A 1 225 ? -6.022 5.441 68.481 1.00 36.17 221 GLY A N 1
ATOM 1648 C CA . GLY A 1 225 ? -5.451 6.461 69.342 1.00 38.20 221 GLY A CA 1
ATOM 1649 C C . GLY A 1 225 ? -4.715 7.534 68.564 1.00 29.16 221 GLY A C 1
ATOM 1650 O O . GLY A 1 225 ? -4.193 7.276 67.461 1.00 26.32 221 GLY A O 1
ATOM 1651 N N . PRO A 1 226 ? -4.676 8.738 69.145 1.00 29.46 222 PRO A N 1
ATOM 1652 C CA . PRO A 1 226 ? -4.406 9.946 68.403 1.00 31.85 222 PRO A CA 1
ATOM 1653 C C . PRO A 1 226 ? -2.945 10.353 68.299 1.00 20.42 222 PRO A C 1
ATOM 1654 O O . PRO A 1 226 ? -2.684 11.388 67.717 1.00 20.05 222 PRO A O 1
ATOM 1658 N N . GLU A 1 227 ? -2.018 9.603 68.900 1.00 15.98 223 GLU A N 1
ATOM 1659 C CA . GLU A 1 227 ? -0.605 10.011 68.881 1.00 13.00 223 GLU A CA 1
ATOM 1660 C C . GLU A 1 227 ? -0.101 10.104 67.436 1.00 12.34 223 GLU A C 1
ATOM 1661 O O . GLU A 1 227 ? -0.448 9.281 66.605 1.00 12.57 223 GLU A O 1
ATOM 1667 N N . PRO A 1 228 ? 0.696 11.123 67.152 1.00 10.05 224 PRO A N 1
ATOM 1668 C CA . PRO A 1 228 ? 1.137 11.331 65.782 1.00 8.24 224 PRO A CA 1
ATOM 1669 C C . PRO A 1 228 ? 2.199 10.292 65.363 1.00 9.23 224 PRO A C 1
ATOM 1670 O O . PRO A 1 228 ? 2.929 9.779 66.204 1.00 10.73 224 PRO A O 1
ATOM 1674 N N . LEU A 1 229 ? 2.193 9.976 64.086 1.00 8.01 225 LEU A N 1
ATOM 1675 C CA . LEU A 1 229 ? 3.299 9.256 63.463 1.00 6.81 225 LEU A CA 1
ATOM 1676 C C . LEU A 1 229 ? 4.442 10.242 63.339 1.00 8.71 225 LEU A C 1
ATOM 1677 O O . LEU A 1 229 ? 4.228 11.394 62.957 1.00 9.11 225 LEU A O 1
ATOM 1682 N N . CYS A 1 230 ? 5.659 9.802 63.598 1.00 5.82 226 CYS A N 1
ATOM 1683 C CA . CYS A 1 230 ? 6.867 10.627 63.411 1.00 5.29 226 CYS A CA 1
ATOM 1684 C C . CYS A 1 230 ? 7.501 10.198 62.090 1.00 8.56 226 CYS A C 1
ATOM 1685 O O . CYS A 1 230 ? 7.898 9.047 61.938 1.00 8.66 226 CYS A O 1
ATOM 1688 N N . VAL A 1 231 ? 7.551 11.101 61.122 1.00 7.22 227 VAL A N 1
ATOM 1689 C CA . VAL A 1 231 ? 8.009 10.796 59.757 1.00 7.54 227 VAL A CA 1
ATOM 1690 C C . VAL A 1 231 ? 9.189 11.688 59.450 1.00 5.92 227 VAL A C 1
ATOM 1691 O O . VAL A 1 231 ? 9.121 12.901 59.666 1.00 5.95 227 VAL A O 1
ATOM 1695 N N . HIS A 1 232 ? 10.265 11.130 58.933 1.00 6.45 228 HIS A N 1
ATOM 1696 C CA . HIS A 1 232 ? 11.414 11.952 58.600 1.00 8.44 228 HIS A CA 1
ATOM 1697 C C . HIS A 1 232 ? 12.217 11.348 57.475 1.00 10.10 228 HIS A C 1
ATOM 1698 O O . HIS A 1 232 ? 12.112 10.170 57.207 1.00 8.33 228 HIS A O 1
ATOM 1705 N N . CYS A 1 233 ? 12.987 12.193 56.798 1.00 9.19 229 CYS A N 1
ATOM 1706 C CA . CYS A 1 233 ? 13.980 11.774 55.846 1.00 8.56 229 CYS A CA 1
ATOM 1707 C C . CYS A 1 233 ? 15.235 12.518 56.259 1.00 9.93 229 CYS A C 1
ATOM 1708 O O . CYS A 1 233 ? 15.555 12.514 57.459 1.00 14.34 229 CYS A O 1
ATOM 1711 N N . SER A 1 234 ? 16.020 13.038 55.327 1.00 8.53 230 SER A N 1
ATOM 1712 C CA . SER A 1 234 ? 17.144 13.868 55.744 1.00 7.15 230 SER A CA 1
ATOM 1713 C C . SER A 1 234 ? 16.667 15.303 56.041 1.00 6.73 230 SER A C 1
ATOM 1714 O O . SER A 1 234 ? 16.838 15.772 57.144 1.00 9.12 230 SER A O 1
ATOM 1717 N N . ALA A 1 235 ? 16.114 15.988 55.050 1.00 8.89 231 ALA A N 1
ATOM 1718 C CA . ALA A 1 235 ? 15.566 17.333 55.303 1.00 8.85 231 ALA A CA 1
ATOM 1719 C C . ALA A 1 235 ? 14.209 17.349 55.945 1.00 7.51 231 ALA A C 1
ATOM 1720 O O . ALA A 1 235 ? 13.832 18.362 56.540 1.00 9.32 231 ALA A O 1
ATOM 1722 N N . GLY A 1 236 ? 13.460 16.266 55.784 1.00 8.46 232 GLY A N 1
ATOM 1723 C CA . GLY A 1 236 ? 12.074 16.228 56.285 1.00 8.38 232 GLY A CA 1
ATOM 1724 C C . GLY A 1 236 ? 11.047 16.845 55.355 1.00 12.80 232 GLY A C 1
ATOM 1725 O O . GLY A 1 236 ? 9.990 17.262 55.839 1.00 12.04 232 GLY A O 1
ATOM 1726 N N . CYS A 1 237 ? 11.324 16.834 54.046 1.00 10.01 233 CYS A N 1
ATOM 1727 C CA . CYS A 1 237 ? 10.514 17.523 53.055 1.00 12.70 233 CYS A CA 1
ATOM 1728 C C . CYS A 1 237 ? 9.919 16.593 51.978 1.00 14.34 233 CYS A C 1
ATOM 1729 O O . CYS A 1 237 ? 8.716 16.332 51.957 1.00 14.88 233 CYS A O 1
ATOM 1732 N N . GLY A 1 238 ? 10.735 16.138 51.057 1.00 12.21 234 GLY A N 1
ATOM 1733 C CA . GLY A 1 238 ? 10.253 15.481 49.898 1.00 11.51 234 GLY A CA 1
ATOM 1734 C C . GLY A 1 238 ? 9.726 14.104 50.154 1.00 12.34 234 GLY A C 1
ATOM 1735 O O . GLY A 1 238 ? 8.524 13.811 49.968 1.00 10.61 234 GLY A O 1
ATOM 1736 N N . ARG A 1 239 ? 10.611 13.203 50.570 1.00 9.71 235 ARG A N 1
ATOM 1737 C CA . ARG A 1 239 ? 10.207 11.860 50.820 1.00 6.66 235 ARG A CA 1
ATOM 1738 C C . ARG A 1 239 ? 9.229 11.786 51.980 1.00 8.24 235 ARG A C 1
ATOM 1739 O O . ARG A 1 239 ? 8.268 11.022 51.954 1.00 7.53 235 ARG A O 1
ATOM 1747 N N . THR A 1 240 ? 9.476 12.597 52.997 1.00 5.86 236 THR A N 1
ATOM 1748 C CA . THR A 1 240 ? 8.582 12.687 54.145 1.00 5.42 236 THR A CA 1
ATOM 1749 C C . THR A 1 240 ? 7.174 13.065 53.679 1.00 7.27 236 THR A C 1
ATOM 1750 O O . THR A 1 240 ? 6.165 12.483 54.135 1.00 8.40 236 THR A O 1
ATOM 1754 N N . GLY A 1 241 ? 7.103 14.048 52.782 1.00 6.17 237 GLY A N 1
ATOM 1755 C CA . GLY A 1 241 ? 5.786 14.442 52.266 1.00 7.14 237 GLY A CA 1
ATOM 1756 C C . GLY A 1 241 ? 5.112 13.373 51.437 1.00 8.17 237 GLY A C 1
ATOM 1757 O O . GLY A 1 241 ? 3.888 13.228 51.502 1.00 8.16 237 GLY A O 1
ATOM 1758 N N . VAL A 1 242 ? 5.887 12.573 50.715 1.00 6.14 238 VAL A N 1
ATOM 1759 C CA . VAL A 1 242 ? 5.306 11.429 49.997 1.00 5.54 238 VAL A CA 1
ATOM 1760 C C . VAL A 1 242 ? 4.673 10.478 51.008 1.00 8.39 238 VAL A C 1
ATOM 1761 O O . VAL A 1 242 ? 3.518 10.081 50.850 1.00 8.45 238 VAL A O 1
ATOM 1765 N N . LEU A 1 243 ? 5.413 10.073 52.039 1.00 7.52 239 LEU A N 1
ATOM 1766 C CA . LEU A 1 243 ? 4.886 9.131 53.020 1.00 7.72 239 LEU A CA 1
ATOM 1767 C C . LEU A 1 243 ? 3.636 9.649 53.712 1.00 6.29 239 LEU A C 1
ATOM 1768 O O . LEU A 1 243 ? 2.663 8.901 53.891 1.00 7.93 239 LEU A O 1
ATOM 1773 N N . CYS A 1 244 ? 3.650 10.917 54.138 1.00 5.54 240 CYS A N 1
ATOM 1774 C CA . CYS A 1 244 ? 2.487 11.472 54.849 1.00 6.79 240 CYS A CA 1
ATOM 1775 C C . CYS A 1 244 ? 1.286 11.516 53.929 1.00 9.64 240 CYS A C 1
ATOM 1776 O O . CYS A 1 244 ? 0.140 11.225 54.355 1.00 9.52 240 CYS A O 1
ATOM 1779 N N . THR A 1 245 ? 1.500 11.850 52.666 1.00 7.49 241 THR A N 1
ATOM 1780 C CA . THR A 1 245 ? 0.378 11.949 51.735 1.00 6.81 241 THR A CA 1
ATOM 1781 C C . THR A 1 245 ? -0.193 10.558 51.433 1.00 8.45 241 THR A C 1
ATOM 1782 O O . THR A 1 245 ? -1.424 10.388 51.361 1.00 9.82 241 THR A O 1
ATOM 1786 N N . VAL A 1 246 ? 0.672 9.559 51.261 1.00 7.07 242 VAL A N 1
ATOM 1787 C CA . VAL A 1 246 ? 0.197 8.213 50.986 1.00 7.83 242 VAL A CA 1
ATOM 1788 C C . VAL A 1 246 ? -0.657 7.727 52.166 1.00 7.80 242 VAL A C 1
ATOM 1789 O O . VAL A 1 246 ? -1.747 7.149 52.000 1.00 9.27 242 VAL A O 1
ATOM 1793 N N . ASP A 1 247 ? -0.188 7.974 53.377 1.00 6.99 243 ASP A N 1
ATOM 1794 C CA . ASP A 1 247 ? -0.943 7.542 54.541 1.00 5.54 243 ASP A CA 1
ATOM 1795 C C . ASP A 1 247 ? -2.245 8.296 54.649 1.00 8.01 243 ASP A C 1
ATOM 1796 O O . ASP A 1 247 ? -3.268 7.687 54.989 1.00 8.79 243 ASP A O 1
ATOM 1801 N N . TYR A 1 248 ? -2.228 9.617 54.454 1.00 7.77 244 TYR A N 1
ATOM 1802 C CA . TYR A 1 248 ? -3.462 10.423 54.484 1.00 7.96 244 TYR A CA 1
ATOM 1803 C C . TYR A 1 248 ? -4.511 9.855 53.501 1.00 8.41 244 TYR A C 1
ATOM 1804 O O . TYR A 1 248 ? -5.696 9.639 53.859 1.00 9.87 244 TYR A O 1
ATOM 1813 N N . VAL A 1 249 ? -4.096 9.635 52.257 1.00 7.79 245 VAL A N 1
ATOM 1814 C CA . VAL A 1 249 ? -5.011 9.123 51.230 1.00 8.78 245 VAL A CA 1
ATOM 1815 C C . VAL A 1 249 ? -5.479 7.712 51.586 1.00 9.33 245 VAL A C 1
ATOM 1816 O O . VAL A 1 249 ? -6.666 7.366 51.401 1.00 10.40 245 VAL A O 1
ATOM 1820 N N . ARG A 1 250 ? -4.598 6.893 52.134 1.00 9.74 246 ARG A N 1
ATOM 1821 C CA . ARG A 1 250 ? -4.993 5.546 52.524 1.00 8.29 246 ARG A CA 1
ATOM 1822 C C . ARG A 1 250 ? -5.995 5.590 53.660 1.00 9.22 246 ARG A C 1
ATOM 1823 O O . ARG A 1 250 ? -6.906 4.764 53.693 1.00 12.98 246 ARG A O 1
ATOM 1831 N N . GLN A 1 251 ? -5.859 6.509 54.599 1.00 9.28 247 GLN A N 1
ATOM 1832 C CA . GLN A 1 251 ? -6.826 6.631 55.674 1.00 10.60 247 GLN A CA 1
ATOM 1833 C C . GLN A 1 251 ? -8.184 7.047 55.113 1.00 11.06 247 GLN A C 1
ATOM 1834 O O . GLN A 1 251 ? -9.217 6.506 55.557 1.00 14.38 247 GLN A O 1
ATOM 1840 N N . LEU A 1 252 ? -8.216 7.959 54.153 1.00 9.28 248 LEU A N 1
ATOM 1841 C CA . LEU A 1 252 ? -9.496 8.309 53.493 1.00 11.53 248 LEU A CA 1
ATOM 1842 C C . LEU A 1 252 ? -10.111 7.074 52.856 1.00 13.82 248 LEU A C 1
ATOM 1843 O O . LEU A 1 252 ? -11.313 6.815 52.970 1.00 13.76 248 LEU A O 1
ATOM 1848 N N . LEU A 1 253 ? -9.302 6.292 52.168 1.00 11.03 249 LEU A N 1
ATOM 1849 C CA . LEU A 1 253 ? -9.794 5.117 51.445 1.00 11.48 249 LEU A CA 1
ATOM 1850 C C . LEU A 1 253 ? -10.382 4.101 52.407 1.00 14.68 249 LEU A C 1
ATOM 1851 O O . LEU A 1 253 ? -11.509 3.599 52.210 1.00 15.51 249 LEU A O 1
ATOM 1856 N N . LEU A 1 254 ? -9.678 3.819 53.486 1.00 11.62 250 LEU A N 1
ATOM 1857 C CA . LEU A 1 254 ? -10.133 2.781 54.408 1.00 12.76 250 LEU A CA 1
ATOM 1858 C C . LEU A 1 254 ? -11.359 3.215 55.216 1.00 17.86 250 LEU A C 1
ATOM 1859 O O . LEU A 1 254 ? -12.133 2.376 55.699 1.00 21.93 250 LEU A O 1
ATOM 1864 N N . THR A 1 255 ? -11.547 4.513 55.376 1.00 14.32 251 THR A N 1
ATOM 1865 C CA . THR A 1 255 ? -12.704 5.065 56.098 1.00 15.72 251 THR A CA 1
ATOM 1866 C C . THR A 1 255 ? -13.851 5.422 55.142 1.00 14.60 251 THR A C 1
ATOM 1867 O O . THR A 1 255 ? -14.850 5.998 55.579 1.00 16.80 251 THR A O 1
ATOM 1871 N N . GLN A 1 256 ? -13.700 5.098 53.864 1.00 13.23 252 GLN A N 1
ATOM 1872 C CA . GLN A 1 256 ? -14.732 5.292 52.828 1.00 13.48 252 GLN A CA 1
ATOM 1873 C C . GLN A 1 256 ? -15.044 6.758 52.565 1.00 16.00 252 GLN A C 1
ATOM 1874 O O . GLN A 1 256 ? -16.155 7.115 52.115 1.00 18.46 252 GLN A O 1
ATOM 1880 N N . MET A 1 257 ? -14.039 7.611 52.790 1.00 10.22 253 MET A N 1
ATOM 1881 C CA . MET A 1 257 ? -14.155 9.038 52.703 1.00 11.07 253 MET A CA 1
ATOM 1882 C C . MET A 1 257 ? -13.372 9.678 51.562 1.00 10.67 253 MET A C 1
ATOM 1883 O O . MET A 1 257 ? -12.872 10.802 51.684 1.00 13.28 253 MET A O 1
ATOM 1888 N N . ILE A 1 258 ? -13.340 9.005 50.422 1.00 11.94 254 ILE A N 1
ATOM 1889 C CA . ILE A 1 258 ? -12.831 9.603 49.193 1.00 13.56 254 ILE A CA 1
ATOM 1890 C C . ILE A 1 258 ? -14.018 10.243 48.454 1.00 12.09 254 ILE A C 1
ATOM 1891 O O . ILE A 1 258 ? -14.839 9.523 47.949 1.00 17.18 254 ILE A O 1
ATOM 1896 N N . PRO A 1 259 ? -14.079 11.598 48.372 1.00 20.36 255 PRO A N 1
ATOM 1897 C CA . PRO A 1 259 ? -15.250 12.171 47.696 1.00 23.19 255 PRO A CA 1
ATOM 1898 C C . PRO A 1 259 ? -15.082 12.150 46.196 1.00 26.58 255 PRO A C 1
ATOM 1899 O O . PRO A 1 259 ? -13.958 11.954 45.721 1.00 16.97 255 PRO A O 1
ATOM 1903 N N . PRO A 1 260 ? -16.182 12.309 45.440 1.00 22.08 256 PRO A N 1
ATOM 1904 C CA . PRO A 1 260 ? -16.123 12.178 43.984 1.00 27.32 256 PRO A CA 1
ATOM 1905 C C . PRO A 1 260 ? -15.264 13.244 43.304 1.00 19.57 256 PRO A C 1
ATOM 1906 O O . PRO A 1 260 ? -14.769 13.026 42.199 1.00 30.55 256 PRO A O 1
ATOM 1910 N N . ASP A 1 261 ? -15.068 14.362 43.988 1.00 19.99 257 ASP A N 1
ATOM 1911 C CA . ASP A 1 261 ? -14.171 15.405 43.525 1.00 25.09 257 ASP A CA 1
ATOM 1912 C C . ASP A 1 261 ? -12.826 15.357 44.246 1.00 20.47 257 ASP A C 1
ATOM 1913 O O . ASP A 1 261 ? -12.169 16.385 44.384 1.00 22.68 257 ASP A O 1
ATOM 1918 N N . PHE A 1 262 ? -12.439 14.174 44.732 1.00 16.15 258 PHE A N 1
ATOM 1919 C CA . PHE A 1 262 ? -11.129 14.007 45.369 1.00 15.33 258 PHE A CA 1
ATOM 1920 C C . PHE A 1 262 ? -10.018 14.550 44.475 1.00 17.12 258 PHE A C 1
ATOM 1921 O O . PHE A 1 262 ? -9.955 14.275 43.260 1.00 15.89 258 PHE A O 1
ATOM 1929 N N . SER A 1 263 ? -9.118 15.305 45.101 1.00 18.06 259 SER A N 1
ATOM 1930 C CA . SER A 1 263 ? -8.043 15.969 44.412 1.00 14.04 259 SER A CA 1
ATOM 1931 C C . SER A 1 263 ? -6.738 15.694 45.178 1.00 12.37 259 SER A C 1
ATOM 1932 O O . SER A 1 263 ? -6.565 16.166 46.299 1.00 15.12 259 SER A O 1
ATOM 1935 N N . LEU A 1 264 ? -5.850 14.961 44.535 1.00 13.04 260 LEU A N 1
ATOM 1936 C CA . LEU A 1 264 ? -4.503 14.724 45.100 1.00 13.92 260 LEU A CA 1
ATOM 1937 C C . LEU A 1 264 ? -3.714 16.044 45.103 1.00 12.59 260 LEU A C 1
ATOM 1938 O O . LEU A 1 264 ? -2.924 16.316 46.023 1.00 13.28 260 LEU A O 1
ATOM 1943 N N . PHE A 1 265 ? -3.992 16.901 44.119 1.00 11.17 261 PHE A N 1
ATOM 1944 C CA . PHE A 1 265 ? -3.406 18.236 44.041 1.00 12.54 261 PHE A CA 1
ATOM 1945 C C . PHE A 1 265 ? -3.689 18.987 45.340 1.00 12.27 261 PHE A C 1
ATOM 1946 O O . PHE A 1 265 ? -2.800 19.586 45.959 1.00 12.94 261 PHE A O 1
ATOM 1954 N N . ASP A 1 266 ? -4.948 18.971 45.775 1.00 11.18 262 ASP A N 1
ATOM 1955 C CA . ASP A 1 266 ? -5.346 19.743 46.941 1.00 12.48 262 ASP A CA 1
ATOM 1956 C C . ASP A 1 266 ? -4.687 19.200 48.217 1.00 10.43 262 ASP A C 1
ATOM 1957 O O . ASP A 1 266 ? -4.336 19.972 49.105 1.00 12.76 262 ASP A O 1
ATOM 1962 N N . VAL A 1 267 ? -4.514 17.883 48.286 1.00 10.22 263 VAL A N 1
ATOM 1963 C CA . VAL A 1 267 ? -3.874 17.257 49.465 1.00 10.72 263 VAL A CA 1
ATOM 1964 C C . VAL A 1 267 ? -2.415 17.707 49.563 1.00 8.50 263 VAL A C 1
ATOM 1965 O O . VAL A 1 267 ? -1.970 18.146 50.619 1.00 10.58 263 VAL A O 1
ATOM 1969 N N . VAL A 1 268 ? -1.690 17.610 48.451 1.00 10.16 264 VAL A N 1
ATOM 1970 C CA . VAL A 1 268 ? -0.285 17.992 48.445 1.00 8.13 264 VAL A CA 1
ATOM 1971 C C . VAL A 1 268 ? -0.116 19.497 48.717 1.00 8.87 264 VAL A C 1
ATOM 1972 O O . VAL A 1 268 ? 0.734 19.887 49.514 1.00 9.05 264 VAL A O 1
ATOM 1976 N N . LEU A 1 269 ? -0.951 20.327 48.088 1.00 9.09 265 LEU A N 1
ATOM 1977 C CA . LEU A 1 269 ? -0.855 21.764 48.346 1.00 10.30 265 LEU A CA 1
ATOM 1978 C C . LEU A 1 269 ? -1.069 22.054 49.816 1.00 9.86 265 LEU A C 1
ATOM 1979 O O . LEU A 1 269 ? -0.347 22.848 50.424 1.00 9.75 265 LEU A O 1
ATOM 1984 N N . LYS A 1 270 ? -2.069 21.433 50.406 1.00 8.76 266 LYS A N 1
ATOM 1985 C CA . LYS A 1 270 ? -2.306 21.624 51.852 1.00 10.79 266 LYS A CA 1
ATOM 1986 C C . LYS A 1 270 ? -1.120 21.202 52.733 1.00 9.60 266 LYS A C 1
ATOM 1987 O O . LYS A 1 270 ? -0.799 21.874 53.695 1.00 10.65 266 LYS A O 1
ATOM 1991 N N . MET A 1 271 ? -0.461 20.095 52.384 1.00 9.19 267 MET A N 1
ATOM 1992 C CA A MET A 1 271 ? 0.733 19.604 53.050 0.50 5.87 267 MET A CA 1
ATOM 1993 C CA B MET A 1 271 ? 0.675 19.673 53.179 0.50 12.38 267 MET A CA 1
ATOM 1994 C C . MET A 1 271 ? 1.865 20.645 52.975 1.00 9.14 267 MET A C 1
ATOM 1995 O O . MET A 1 271 ? 2.588 20.910 53.945 1.00 11.70 267 MET A O 1
ATOM 2004 N N . ARG A 1 272 ? 2.013 21.214 51.770 1.00 8.50 268 ARG A N 1
ATOM 2005 C CA . ARG A 1 272 ? 3.052 22.251 51.552 1.00 10.67 268 ARG A CA 1
ATOM 2006 C C . ARG A 1 272 ? 2.903 23.509 52.435 1.00 12.14 268 ARG A C 1
ATOM 2007 O O . ARG A 1 272 ? 3.885 24.264 52.628 1.00 12.15 268 ARG A O 1
ATOM 2015 N N . LYS A 1 273 ? 1.697 23.785 52.919 1.00 9.52 269 LYS A N 1
ATOM 2016 C CA . LYS A 1 273 ? 1.420 24.925 53.795 1.00 10.87 269 LYS A CA 1
ATOM 2017 C C . LYS A 1 273 ? 1.684 24.578 55.250 1.00 9.92 269 LYS A C 1
ATOM 2018 O O . LYS A 1 273 ? 1.501 25.421 56.100 1.00 12.12 269 LYS A O 1
ATOM 2024 N N . GLN A 1 274 ? 2.092 23.332 55.531 1.00 7.56 270 GLN A N 1
ATOM 2025 C CA . GLN A 1 274 ? 2.352 22.864 56.894 1.00 7.19 270 GLN A CA 1
ATOM 2026 C C . GLN A 1 274 ? 3.798 22.434 57.174 1.00 6.91 270 GLN A C 1
ATOM 2027 O O . GLN A 1 274 ? 4.344 22.678 58.236 1.00 8.22 270 GLN A O 1
ATOM 2033 N N . ARG A 1 275 ? 4.444 21.831 56.162 1.00 9.81 271 ARG A N 1
ATOM 2034 C CA . ARG A 1 275 ? 5.872 21.496 56.185 1.00 7.00 271 ARG A CA 1
ATOM 2035 C C . ARG A 1 275 ? 6.497 21.973 54.878 1.00 8.19 271 ARG A C 1
ATOM 2036 O O . ARG A 1 275 ? 5.983 21.684 53.808 1.00 10.04 271 ARG A O 1
ATOM 2044 N N . PRO A 1 276 ? 7.582 22.758 54.950 1.00 8.83 272 PRO A N 1
ATOM 2045 C CA . PRO A 1 276 ? 8.210 23.263 53.740 1.00 9.90 272 PRO A CA 1
ATOM 2046 C C . PRO A 1 276 ? 8.543 22.141 52.742 1.00 9.42 272 PRO A C 1
ATOM 2047 O O . PRO A 1 276 ? 9.025 21.099 53.156 1.00 11.68 272 PRO A O 1
ATOM 2051 N N . ALA A 1 277 ? 8.230 22.391 51.477 1.00 12.61 273 ALA A N 1
ATOM 2052 C CA . ALA A 1 277 ? 8.608 21.520 50.365 1.00 13.33 273 ALA A CA 1
ATOM 2053 C C . ALA A 1 277 ? 8.103 20.098 50.479 1.00 15.39 273 ALA A C 1
ATOM 2054 O O . ALA A 1 277 ? 8.695 19.172 49.894 1.00 16.39 273 ALA A O 1
ATOM 2056 N N . ALA A 1 278 ? 6.986 19.902 51.208 1.00 12.17 274 ALA A N 1
ATOM 2057 C CA . ALA A 1 278 ? 6.374 18.564 51.292 1.00 9.56 274 ALA A CA 1
ATOM 2058 C C . ALA A 1 278 ? 6.034 18.139 49.846 1.00 11.96 274 ALA A C 1
ATOM 2059 O O . ALA A 1 278 ? 5.282 18.793 49.149 1.00 13.64 274 ALA A O 1
ATOM 2061 N N . VAL A 1 279 ? 6.632 17.042 49.430 1.00 11.72 275 VAL A N 1
ATOM 2062 C CA . VAL A 1 279 ? 6.619 16.539 48.064 1.00 9.77 275 VAL A CA 1
ATOM 2063 C C . VAL A 1 279 ? 7.412 17.565 47.226 1.00 11.40 275 VAL A C 1
ATOM 2064 O O . VAL A 1 279 ? 6.876 18.579 46.783 1.00 14.12 275 VAL A O 1
ATOM 2068 N N . GLN A 1 280 ? 8.695 17.317 47.049 1.00 10.96 276 GLN A N 1
ATOM 2069 C CA . GLN A 1 280 ? 9.613 18.323 46.597 1.00 12.71 276 GLN A CA 1
ATOM 2070 C C . GLN A 1 280 ? 9.771 18.346 45.076 1.00 14.19 276 GLN A C 1
ATOM 2071 O O . GLN A 1 280 ? 10.011 19.411 44.493 1.00 16.54 276 GLN A O 1
ATOM 2077 N N . THR A 1 281 ? 9.650 17.197 44.432 1.00 10.43 277 THR A N 1
ATOM 2078 C CA . THR A 1 281 ? 9.976 17.071 43.007 1.00 11.07 277 THR A CA 1
ATOM 2079 C C . THR A 1 281 ? 8.842 16.499 42.170 1.00 11.91 277 THR A C 1
ATOM 2080 O O . THR A 1 281 ? 7.941 15.800 42.665 1.00 10.21 277 THR A O 1
ATOM 2084 N N . GLU A 1 282 ? 8.862 16.810 40.865 1.00 12.86 278 GLU A N 1
ATOM 2085 C CA . GLU A 1 282 ? 7.924 16.250 39.940 1.00 13.16 278 GLU A CA 1
ATOM 2086 C C . GLU A 1 282 ? 7.955 14.705 39.967 1.00 10.44 278 GLU A C 1
ATOM 2087 O O . GLU A 1 282 ? 6.898 14.075 39.921 1.00 12.59 278 GLU A O 1
ATOM 2093 N N . GLU A 1 283 ? 9.139 14.121 40.043 1.00 13.48 279 GLU A N 1
ATOM 2094 C CA . GLU A 1 283 ? 9.231 12.665 40.072 1.00 11.03 279 GLU A CA 1
ATOM 2095 C C . GLU A 1 283 ? 8.553 12.095 41.339 1.00 10.82 279 GLU A C 1
ATOM 2096 O O . GLU A 1 283 ? 7.883 11.063 41.273 1.00 11.78 279 GLU A O 1
ATOM 2098 N N . GLN A 1 284 ? 8.700 12.783 42.463 1.00 11.56 280 GLN A N 1
ATOM 2099 C CA . GLN A 1 284 ? 7.992 12.375 43.672 1.00 11.36 280 GLN A CA 1
ATOM 2100 C C . GLN A 1 284 ? 6.494 12.483 43.500 1.00 11.56 280 GLN A C 1
ATOM 2101 O O . GLN A 1 284 ? 5.759 11.614 43.962 1.00 9.87 280 GLN A O 1
ATOM 2107 N N . TYR A 1 285 ? 6.019 13.559 42.870 1.00 10.13 281 TYR A N 1
ATOM 2108 C CA . TYR A 1 285 ? 4.589 13.756 42.651 1.00 10.80 281 TYR A CA 1
ATOM 2109 C C . TYR A 1 285 ? 4.032 12.668 41.732 1.00 10.08 281 TYR A C 1
ATOM 2110 O O . TYR A 1 285 ? 2.971 12.134 41.982 1.00 11.30 281 TYR A O 1
ATOM 2119 N N . ARG A 1 286 ? 4.779 12.318 40.686 1.00 11.63 282 ARG A N 1
ATOM 2120 C CA . ARG A 1 286 ? 4.353 11.233 39.788 1.00 12.17 282 ARG A CA 1
ATOM 2121 C C . ARG A 1 286 ? 4.320 9.900 40.565 1.00 12.88 282 ARG A C 1
ATOM 2122 O O . ARG A 1 286 ? 3.373 9.110 40.404 1.00 13.93 282 ARG A O 1
ATOM 2130 N N . PHE A 1 287 ? 5.350 9.639 41.380 1.00 11.10 283 PHE A N 1
ATOM 2131 C CA . PHE A 1 287 ? 5.404 8.421 42.217 1.00 10.81 283 PHE A CA 1
ATOM 2132 C C . PHE A 1 287 ? 4.195 8.340 43.164 1.00 12.71 283 PHE A C 1
ATOM 2133 O O . PHE A 1 287 ? 3.579 7.256 43.356 1.00 12.59 283 PHE A O 1
ATOM 2141 N N . LEU A 1 288 ? 3.830 9.479 43.751 1.00 12.31 284 LEU A N 1
ATOM 2142 C CA . LEU A 1 288 ? 2.676 9.552 44.612 1.00 11.49 284 LEU A CA 1
ATOM 2143 C C . LEU A 1 288 ? 1.403 9.209 43.819 1.00 11.86 284 LEU A C 1
ATOM 2144 O O . LEU A 1 288 ? 0.551 8.438 44.293 1.00 13.90 284 LEU A O 1
ATOM 2149 N N . TYR A 1 289 ? 1.235 9.769 42.623 1.00 13.15 285 TYR A N 1
ATOM 2150 C CA . TYR A 1 289 ? 0.153 9.391 41.737 1.00 13.68 285 TYR A CA 1
ATOM 2151 C C . TYR A 1 289 ? 0.097 7.907 41.437 1.00 13.10 285 TYR A C 1
ATOM 2152 O O . TYR A 1 289 ? -0.961 7.317 41.516 1.00 18.37 285 TYR A O 1
ATOM 2161 N N . HIS A 1 290 ? 1.244 7.306 41.150 1.00 12.40 286 HIS A N 1
ATOM 2162 C CA . HIS A 1 290 ? 1.338 5.876 40.874 1.00 12.23 286 HIS A CA 1
ATOM 2163 C C . HIS A 1 290 ? 0.853 5.069 42.091 1.00 16.51 286 HIS A C 1
ATOM 2164 O O . HIS A 1 290 ? 0.079 4.091 41.970 1.00 15.39 286 HIS A O 1
ATOM 2171 N N . THR A 1 291 ? 1.294 5.492 43.277 1.00 13.25 287 THR A N 1
ATOM 2172 C CA . THR A 1 291 ? 0.966 4.827 44.532 1.00 10.68 287 THR A CA 1
ATOM 2173 C C . THR A 1 291 ? -0.527 4.896 44.809 1.00 12.83 287 THR A C 1
ATOM 2174 O O . THR A 1 291 ? -1.148 3.882 45.176 1.00 14.08 287 THR A O 1
ATOM 2178 N N . VAL A 1 292 ? -1.112 6.080 44.636 1.00 11.20 288 VAL A N 1
ATOM 2179 C CA . VAL A 1 292 ? -2.531 6.273 44.905 1.00 13.55 288 VAL A CA 1
ATOM 2180 C C . VAL A 1 292 ? -3.388 5.478 43.897 1.00 16.39 288 VAL A C 1
ATOM 2181 O O . VAL A 1 292 ? -4.351 4.827 44.304 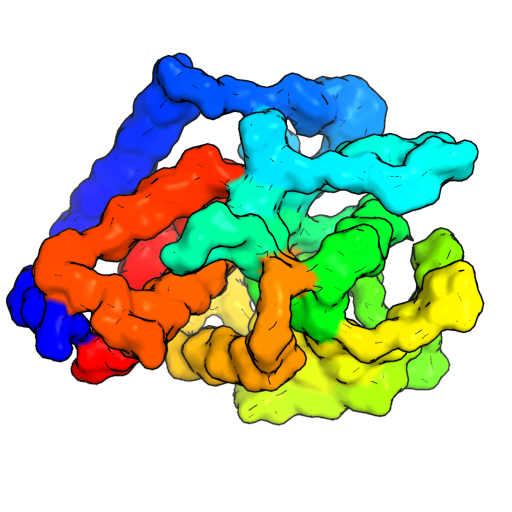1.00 15.29 288 VAL A O 1
ATOM 2185 N N . ALA A 1 293 ? -3.014 5.507 42.620 1.00 17.86 289 ALA A N 1
ATOM 2186 C CA . ALA A 1 293 ? -3.709 4.720 41.579 1.00 16.69 289 ALA A CA 1
ATOM 2187 C C . ALA A 1 293 ? -3.700 3.237 41.944 1.00 23.09 289 ALA A C 1
ATOM 2188 O O . ALA A 1 293 ? -4.732 2.553 41.838 1.00 21.97 289 ALA A O 1
ATOM 2190 N N . GLN A 1 294 ? -2.552 2.748 42.418 1.00 14.84 290 GLN A N 1
ATOM 2191 C CA . GLN A 1 294 ? -2.428 1.347 42.819 1.00 18.19 290 GLN A CA 1
ATOM 2192 C C . GLN A 1 294 ? -3.321 1.027 44.017 1.00 21.32 290 GLN A C 1
ATOM 2193 O O . GLN A 1 294 ? -3.993 -0.018 44.046 1.00 20.23 290 GLN A O 1
ATOM 2199 N N . MET A 1 295 ? -3.353 1.918 45.003 1.00 15.62 291 MET A N 1
ATOM 2200 C CA A MET A 1 295 ? -4.251 1.726 46.143 0.50 14.68 291 MET A CA 1
ATOM 2201 C CA B MET A 1 295 ? -4.251 1.743 46.143 0.50 19.05 291 MET A CA 1
ATOM 2202 C C . MET A 1 295 ? -5.699 1.704 45.705 1.00 20.72 291 MET A C 1
ATOM 2203 O O . MET A 1 295 ? -6.489 0.960 46.257 1.00 19.35 291 MET A O 1
ATOM 2212 N N . PHE A 1 296 ? -6.041 2.531 44.724 1.00 20.61 292 PHE A N 1
ATOM 2213 C CA . PHE A 1 296 ? -7.430 2.643 44.249 1.00 18.27 292 PHE A CA 1
ATOM 2214 C C . PHE A 1 296 ? -7.784 1.476 43.316 1.00 25.73 292 PHE A C 1
ATOM 2215 O O . PHE A 1 296 ? -8.960 1.288 42.988 1.00 31.48 292 PHE A O 1
ATOM 2223 N N . CYS A 1 297 ? -6.761 0.702 42.939 1.00 28.31 293 CYS A N 1
ATOM 2224 C CA . CYS A 1 297 ? -6.844 -0.499 42.090 1.00 41.07 293 CYS A CA 1
ATOM 2225 C C . CYS A 1 297 ? -7.217 -0.161 40.656 1.00 50.83 293 CYS A C 1
ATOM 2226 O O . CYS A 1 297 ? -6.402 -0.351 39.746 1.00 65.90 293 CYS A O 1
#